Protein AF-0000000075265950 (afdb_homodimer)

Foldseek 3Di:
DPQQDADPVLLVQLVVQLVVCCVDPDPQKAWDDDPPDSQKTKIWGAADPPFLLHLFIWIKMWGHGRCPPVAATWMFTPFDFLAFQAARRGTGDDCCNPVVDDNPDDPNNVVVVVNVCRVPPDLVNGNPVVLSVCVVPPVVVSSVVRNVSRVVGGNPPPPPD/DPQQDADPVLLVQLVVQLVVCCVDPDPQKAWDDDPPDSQKTKIWGAADPPFLLHLFIWIKMWGHGRCPPVAATWMFTPFDFLAFQAARRGTGDDCCNPVVDDNPDDPNNVVVVVNVCRVPPDLVNGNPVVLSVCVVPPVVVSSVVRNVSRVVGGNPPPPPD

Radius of gyration: 22.59 Å; Cα contacts (8 Å, |Δi|>4): 588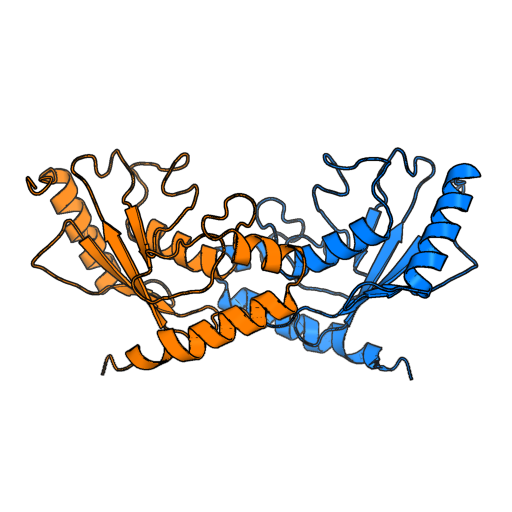; chains: 2; bounding box: 37×70×53 Å

pLDDT: mean 91.48, std 12.89, range [28.95, 98.69]

Solvent-accessible surface area (backbone atoms only — not comparable to full-atom values): 16997 Å² total; per-residue (Å²): 124,82,72,64,63,60,41,71,67,39,46,53,48,50,53,53,51,50,51,46,38,67,77,57,49,57,92,58,41,44,70,48,89,52,93,85,44,82,48,46,47,36,29,37,37,50,32,52,68,46,25,37,38,41,80,18,44,36,39,33,36,36,39,46,48,49,52,34,50,81,38,59,45,48,43,29,38,72,35,65,66,64,38,21,30,28,26,96,86,14,44,53,55,55,55,62,55,53,86,62,46,52,57,83,60,48,70,66,56,52,53,50,49,54,55,44,41,68,66,44,64,48,54,92,55,36,60,22,57,68,44,18,49,27,52,76,75,36,42,65,61,33,30,51,50,22,30,49,33,24,63,70,52,14,47,75,70,68,64,76,122,126,81,72,66,65,59,41,70,67,39,47,54,49,50,52,52,50,50,51,45,39,68,76,58,47,57,91,58,39,44,69,48,88,51,93,84,43,82,49,46,48,35,31,38,36,49,32,52,68,45,25,36,36,42,79,16,45,36,38,31,37,35,39,47,49,50,53,34,51,81,37,60,46,48,42,30,38,71,35,65,65,65,39,21,29,28,27,96,87,14,43,54,57,54,54,62,55,52,86,63,46,52,57,84,61,48,70,64,56,53,53,50,51,54,55,44,38,68,65,44,65,49,54,92,57,37,62,21,58,67,44,17,50,26,52,76,76,36,43,64,61,34,30,52,49,21,31,50,34,23,64,70,51,15,50,73,68,65,68,78,121

Organism: NCBI:txid747725

Secondary structure (DSSP, 8-state):
----PPPHHHHHHHHHHHHHHHHSPPTTEEEE--TT-TTEEEEEEEPPTTSTTTT-EEEEEEE--TTTTTSPPEEEESS----TTB-TT-BB--GGGTTT--TT--HHHHHHHHHHHHHS--GGG-SSHHHHHHHHH-HHHHHHHHHHHHHHHSSGGGG--/----PPPHHHHHHHHHHHHHHHHSPPTTEEEE--TT-TTEEEEEEEPPTTSTTTT-EEEEEEE--TTTTTSPPEEEESS----TTB-TT-BB--GGGTTT--TT--HHHHHHHHHHHHHS--GGG-SSHHHHHHHHH-HHHHHHHHHHHHHHHSSGGGG--

Sequence (322 aa):
MTAATLSSKAIKRIVKEIQQLQTSPPEDIQIIVDDENLTEVQAWIRGPDGTPYEGGYFKVKLQMDEGFPDTPPKGYFLTKIFHPNVSEKGEICVNTLKKDWKSELGIEHVLLTIKCLLIVPNPESALNEEAGKLLLEHYEDYAKRAKLYTSIQATSGKAVSMTAATLSSKAIKRIVKEIQQLQTSPPEDIQIIVDDENLTEVQAWIRGPDGTPYEGGYFKVKLQMDEGFPDTPPKGYFLTKIFHPNVSEKGEICVNTLKKDWKSELGIEHVLLTIKCLLIVPNPESALNEEAGKLLLEHYEDYAKRAKLYTSIQATSGKAVS

Nearest PDB structures (foldseek):
  5bnb-assembly1_A  TM=9.762E-01  e=2.900E-21  Homo sapiens
  8vk9-assembly3_E  TM=9.601E-01  e=2.109E-16  Homo sapiens
  2esp-assembly1_A  TM=9.441E-01  e=3.251E-16  Homo sapiens
  8ams-assembly1_A  TM=9.546E-01  e=4.164E-16  Homo sapiens
  2c4p-assembly1_A  TM=9.400E-01  e=2.539E-16  Homo sapiens

Structure (mmCIF, N/CA/C/O backbone):
data_AF-0000000075265950-model_v1
#
loop_
_entity.id
_entity.type
_entity.pdbx_description
1 polymer 'E2 ubiquitin-conjugating enzyme'
#
loop_
_atom_site.group_PDB
_atom_site.id
_atom_site.type_symbol
_atom_site.label_atom_id
_atom_site.label_alt_id
_atom_site.label_comp_id
_atom_site.label_asym_id
_atom_sit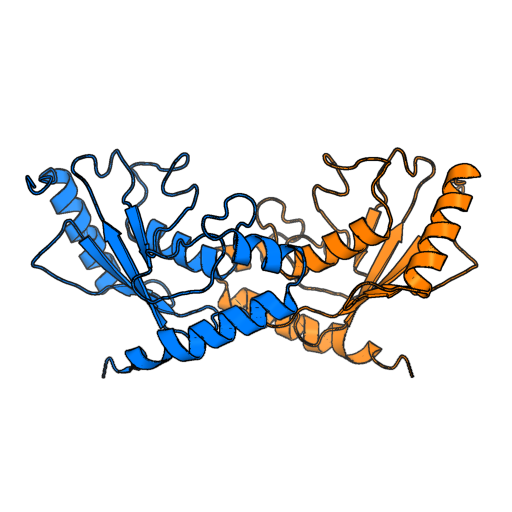e.label_entity_id
_atom_site.label_seq_id
_atom_site.pdbx_PDB_ins_code
_atom_site.Cartn_x
_atom_site.Cartn_y
_atom_site.Cartn_z
_atom_site.occupancy
_atom_site.B_iso_or_equiv
_atom_site.auth_seq_id
_atom_site.auth_comp_id
_atom_site.auth_asym_id
_atom_site.auth_atom_id
_atom_site.pdbx_PDB_model_num
ATOM 1 N N . MET A 1 1 ? 2.098 -23.516 -32.625 1 33.22 1 MET A N 1
ATOM 2 C CA . MET A 1 1 ? 2.717 -22.719 -31.578 1 33.22 1 MET A CA 1
ATOM 3 C C . MET A 1 1 ? 3.725 -23.531 -30.781 1 33.22 1 MET A C 1
ATOM 5 O O . MET A 1 1 ? 3.361 -24.531 -30.156 1 33.22 1 MET A O 1
ATOM 9 N N . THR A 1 2 ? 4.824 -23.75 -31.281 1 42.25 2 THR A N 1
ATOM 10 C CA . THR A 1 2 ? 5.867 -24.625 -30.766 1 42.25 2 THR A CA 1
ATOM 11 C C . THR A 1 2 ? 5.984 -24.5 -29.25 1 42.25 2 THR A C 1
ATOM 13 O O . THR A 1 2 ? 5.977 -23.391 -28.703 1 42.25 2 THR A O 1
ATOM 16 N N . ALA A 1 3 ? 5.406 -25.344 -28.5 1 49.94 3 ALA A N 1
ATOM 17 C CA . ALA A 1 3 ? 5.441 -25.453 -27.031 1 49.94 3 ALA A CA 1
ATOM 18 C C . ALA A 1 3 ? 6.812 -25.062 -26.5 1 49.94 3 ALA A C 1
ATOM 20 O O . ALA A 1 3 ? 7.836 -25.594 -26.938 1 49.94 3 ALA A O 1
ATOM 21 N N . ALA A 1 4 ? 7.102 -23.812 -26.281 1 59.06 4 ALA A N 1
ATOM 22 C CA . ALA A 1 4 ? 8.391 -23.422 -25.719 1 59.06 4 ALA A CA 1
ATOM 23 C C . ALA A 1 4 ? 8.891 -24.453 -24.719 1 59.06 4 ALA A C 1
ATOM 25 O O . ALA A 1 4 ? 8.156 -24.859 -23.812 1 59.06 4 ALA A O 1
ATOM 26 N N . THR A 1 5 ? 9.805 -25.297 -25.156 1 77.69 5 THR A N 1
ATOM 27 C CA . THR A 1 5 ? 10.289 -26.438 -24.375 1 77.69 5 THR A CA 1
ATOM 28 C C . THR A 1 5 ? 11.242 -25.969 -23.281 1 77.69 5 THR A C 1
ATOM 30 O O . THR A 1 5 ? 12.219 -25.281 -23.547 1 77.69 5 THR A O 1
ATOM 33 N N . LEU A 1 6 ? 11.008 -26.141 -22.047 1 86.44 6 LEU A N 1
ATOM 34 C CA . LEU A 1 6 ? 11.844 -25.875 -20.891 1 86.44 6 LEU A CA 1
ATOM 35 C C . LEU A 1 6 ? 13.062 -26.797 -20.859 1 86.44 6 LEU A C 1
ATOM 37 O O . LEU A 1 6 ? 12.969 -27.953 -21.266 1 86.44 6 LEU A O 1
ATOM 41 N N . SER A 1 7 ? 14.133 -26.188 -20.484 1 89.25 7 SER A N 1
ATOM 42 C CA . SER A 1 7 ? 15.32 -27.016 -20.344 1 89.25 7 SER A CA 1
ATOM 43 C C . SER A 1 7 ? 15.125 -28.078 -19.266 1 89.25 7 SER A C 1
ATOM 45 O O . SER A 1 7 ? 14.258 -27.938 -18.391 1 89.25 7 SER A O 1
ATOM 47 N N . SER A 1 8 ? 15.875 -29.125 -19.344 1 91.06 8 SER A N 1
ATOM 48 C CA . SER A 1 8 ? 15.797 -30.188 -18.344 1 91.06 8 SER A CA 1
ATOM 49 C C . SER A 1 8 ? 16.094 -29.672 -16.953 1 91.06 8 SER A C 1
ATOM 51 O O . SER A 1 8 ? 15.453 -30.078 -15.977 1 91.06 8 SER A O 1
ATOM 53 N N . LYS A 1 9 ? 17.047 -28.766 -16.922 1 91.44 9 LYS A N 1
ATOM 54 C CA . LYS A 1 9 ? 17.406 -28.156 -15.641 1 91.44 9 LYS A CA 1
ATOM 55 C C . LYS A 1 9 ? 16.25 -27.359 -15.07 1 91.44 9 LYS A C 1
ATOM 57 O O . LYS A 1 9 ? 15.961 -27.438 -13.875 1 91.44 9 LYS A O 1
ATOM 62 N N . ALA A 1 10 ? 15.609 -26.594 -15.906 1 92.69 10 ALA A N 1
ATOM 63 C CA . ALA A 1 10 ? 14.461 -25.781 -15.492 1 92.69 10 ALA A CA 1
ATOM 64 C C . ALA A 1 10 ? 13.312 -26.672 -15.008 1 92.69 10 ALA A C 1
ATOM 66 O O . ALA A 1 10 ? 12.672 -26.375 -14 1 92.69 10 ALA A O 1
ATOM 67 N N . ILE A 1 11 ? 13.133 -27.703 -15.68 1 91.81 11 ILE A N 1
ATOM 68 C CA . ILE A 1 11 ? 12.062 -28.625 -15.344 1 91.81 11 ILE A CA 1
ATOM 69 C C . ILE A 1 11 ? 12.32 -29.234 -13.961 1 91.81 11 ILE A C 1
ATOM 71 O O . ILE A 1 11 ? 11.414 -29.266 -13.117 1 91.81 11 ILE A O 1
ATOM 75 N N . LYS A 1 12 ? 13.516 -29.719 -13.758 1 93.44 12 LYS A N 1
ATOM 76 C CA . LYS A 1 12 ? 13.875 -30.297 -12.469 1 93.44 12 LYS A CA 1
ATOM 77 C C . LYS A 1 12 ? 13.68 -29.297 -11.336 1 93.44 12 LYS A C 1
ATOM 79 O O . LYS A 1 12 ? 13.172 -29.641 -10.266 1 93.44 12 LYS A O 1
ATOM 84 N N . ARG A 1 13 ? 14.078 -28.125 -11.625 1 93.81 13 ARG A N 1
ATOM 85 C CA . ARG A 1 13 ? 13.938 -27.062 -10.641 1 93.81 13 ARG A CA 1
ATOM 86 C C . ARG A 1 13 ? 12.469 -26.797 -10.32 1 93.81 13 ARG A C 1
ATOM 88 O O . ARG A 1 13 ? 12.086 -26.703 -9.156 1 93.81 13 ARG A O 1
ATOM 95 N N . ILE A 1 14 ? 11.664 -26.672 -11.352 1 93.12 14 ILE A N 1
ATOM 96 C CA . ILE A 1 14 ? 10.25 -26.375 -11.195 1 93.12 14 ILE A CA 1
ATOM 97 C C . ILE A 1 14 ? 9.57 -27.469 -10.383 1 93.12 14 ILE A C 1
ATOM 99 O O . ILE A 1 14 ? 8.812 -27.188 -9.453 1 93.12 14 ILE A O 1
ATOM 103 N N . VAL A 1 15 ? 9.891 -28.703 -10.719 1 92.81 15 VAL A N 1
ATOM 104 C CA . VAL A 1 15 ? 9.312 -29.844 -10.031 1 92.81 15 VAL A CA 1
ATOM 105 C C . VAL A 1 15 ? 9.688 -29.812 -8.555 1 92.81 15 VAL A C 1
ATOM 107 O O . VAL A 1 15 ? 8.844 -30.031 -7.684 1 92.81 15 VAL A O 1
ATOM 110 N N . LYS A 1 16 ? 10.938 -29.547 -8.297 1 94.31 16 LYS A N 1
ATOM 111 C CA . LYS A 1 16 ? 11.414 -29.453 -6.918 1 94.31 16 LYS A CA 1
ATOM 112 C C . LYS A 1 16 ? 10.703 -28.359 -6.148 1 94.31 16 LYS A C 1
ATOM 114 O O . LYS A 1 16 ? 10.289 -28.547 -5.004 1 94.31 16 LYS A O 1
ATOM 119 N N . GLU A 1 17 ? 10.578 -27.219 -6.773 1 94.88 17 GLU A N 1
ATOM 120 C CA . GLU A 1 17 ? 9.922 -26.094 -6.133 1 94.88 17 GLU A CA 1
ATOM 121 C C . GLU A 1 17 ? 8.445 -26.375 -5.883 1 94.88 17 GLU A C 1
ATOM 123 O O . GLU A 1 17 ? 7.906 -26.016 -4.832 1 94.88 17 GLU A O 1
ATOM 128 N N . ILE A 1 18 ? 7.84 -26.984 -6.82 1 93.75 18 ILE A N 1
ATOM 129 C CA . ILE A 1 18 ? 6.434 -27.344 -6.676 1 93.75 18 ILE A CA 1
ATOM 130 C C . ILE A 1 18 ? 6.258 -28.297 -5.492 1 93.75 18 ILE A C 1
ATOM 132 O O . ILE A 1 18 ? 5.348 -28.125 -4.68 1 93.75 18 ILE A O 1
ATOM 136 N N . GLN A 1 19 ? 7.125 -29.25 -5.43 1 93.75 19 GLN A N 1
ATOM 137 C CA . GLN A 1 19 ? 7.066 -30.219 -4.328 1 93.75 19 GLN A CA 1
ATOM 138 C C . GLN A 1 19 ? 7.234 -29.516 -2.982 1 93.75 19 GLN A C 1
ATOM 140 O O . GLN A 1 19 ? 6.512 -29.812 -2.027 1 93.75 19 GLN A O 1
ATOM 145 N N . GLN A 1 20 ? 8.164 -28.594 -2.951 1 95.38 20 GLN A N 1
ATOM 146 C CA . GLN A 1 20 ? 8.391 -27.844 -1.724 1 95.38 20 GLN A CA 1
ATOM 147 C C . GLN A 1 20 ? 7.164 -27.016 -1.345 1 95.38 20 GLN A C 1
ATOM 149 O O . GLN A 1 20 ? 6.777 -26.969 -0.174 1 95.38 20 GLN A O 1
ATOM 154 N N . LEU A 1 21 ? 6.551 -26.391 -2.346 1 95.12 21 LEU A N 1
ATOM 155 C CA . LEU A 1 21 ? 5.391 -25.531 -2.123 1 95.12 21 LEU A CA 1
ATOM 156 C C . LEU A 1 21 ? 4.184 -26.359 -1.685 1 95.12 21 LEU A C 1
ATOM 158 O O . LEU A 1 21 ? 3.326 -25.875 -0.946 1 95.12 21 LEU A O 1
ATOM 162 N N . GLN A 1 22 ? 4.172 -27.609 -2.123 1 93.94 22 GLN A N 1
ATOM 163 C CA . GLN A 1 22 ? 3.098 -28.516 -1.715 1 93.94 22 GLN A CA 1
ATOM 164 C C . GLN A 1 22 ? 3.273 -28.969 -0.267 1 93.94 22 GLN A C 1
ATOM 166 O O . GLN A 1 22 ? 2.303 -29.047 0.488 1 93.94 22 GLN A O 1
ATOM 171 N N . THR A 1 23 ? 4.457 -29.219 0.106 1 94.81 23 THR A N 1
ATOM 172 C CA . THR A 1 23 ? 4.754 -29.766 1.424 1 94.81 23 THR A CA 1
ATOM 173 C C . THR A 1 23 ? 4.746 -28.672 2.482 1 94.81 23 THR A C 1
ATOM 175 O O . THR A 1 23 ? 4.34 -28.906 3.623 1 94.81 23 THR A O 1
ATOM 178 N N . SER A 1 24 ? 5.223 -27.469 2.084 1 95.06 24 SER A N 1
ATOM 179 C CA . SER A 1 24 ? 5.301 -26.328 2.984 1 95.06 24 SER A CA 1
ATOM 180 C C . SER A 1 24 ? 4.801 -25.062 2.303 1 95.06 24 SER A C 1
ATOM 182 O O . SER A 1 24 ? 5.594 -24.172 1.97 1 95.06 24 SER A O 1
ATOM 184 N N . PRO A 1 25 ? 3.539 -25 2.17 1 94.06 25 PRO A N 1
ATOM 185 C CA . PRO A 1 25 ? 3.002 -23.797 1.514 1 94.06 25 PRO A CA 1
ATOM 186 C C . PRO A 1 25 ? 3.141 -22.547 2.369 1 94.06 25 PRO A C 1
ATOM 188 O O . PRO A 1 25 ? 2.967 -22.609 3.588 1 94.06 25 PRO A O 1
ATOM 191 N N . PRO A 1 26 ? 3.602 -21.453 1.774 1 92.75 26 PRO A N 1
ATOM 192 C CA . PRO A 1 26 ? 3.561 -20.188 2.514 1 92.75 26 PRO A CA 1
ATOM 193 C C . PRO A 1 26 ? 2.152 -19.812 2.967 1 92.75 26 PRO A C 1
ATOM 195 O O . PRO A 1 26 ? 1.168 -20.312 2.402 1 92.75 26 PRO A O 1
ATOM 198 N N . GLU A 1 27 ? 2.09 -18.969 3.957 1 90.44 27 GLU A N 1
ATOM 199 C CA . GLU A 1 27 ? 0.796 -18.516 4.465 1 90.44 27 GLU A CA 1
ATOM 200 C C . GLU A 1 27 ? -0.047 -17.891 3.352 1 90.44 27 GLU A C 1
ATOM 202 O O . GLU A 1 27 ? 0.454 -17.094 2.557 1 90.44 27 GLU A O 1
ATOM 207 N N . ASP A 1 28 ? -1.295 -18.422 3.135 1 94 28 ASP A N 1
ATOM 208 C CA . ASP A 1 28 ? -2.328 -17.828 2.301 1 94 28 ASP A CA 1
ATOM 209 C C . ASP A 1 28 ? -2.119 -18.172 0.829 1 94 28 ASP A C 1
ATOM 211 O O . ASP A 1 28 ? -2.746 -17.578 -0.052 1 94 28 ASP A O 1
ATOM 215 N N . ILE A 1 29 ? -1.176 -19.125 0.561 1 96.38 29 ILE A N 1
ATOM 216 C CA . ILE A 1 29 ? -0.92 -19.531 -0.817 1 96.38 29 ILE A CA 1
ATOM 217 C C . ILE A 1 29 ? -1.027 -21.062 -0.935 1 96.38 29 ILE A C 1
ATOM 219 O O . ILE A 1 29 ? -0.478 -21.781 -0.11 1 96.38 29 ILE A O 1
ATOM 223 N N . GLN A 1 30 ? -1.767 -21.484 -1.872 1 95.88 30 GLN A N 1
ATOM 224 C CA . GLN A 1 30 ? -1.919 -22.906 -2.15 1 95.88 30 GLN A CA 1
ATOM 225 C C . GLN A 1 30 ? -1.646 -23.219 -3.619 1 95.88 30 GLN A C 1
ATOM 227 O O . GLN A 1 30 ? -2.371 -22.75 -4.5 1 95.88 30 GLN A O 1
ATOM 232 N N . ILE A 1 31 ? -0.715 -24 -3.848 1 95.31 31 ILE A N 1
ATOM 233 C CA . ILE A 1 31 ? -0.393 -24.359 -5.223 1 95.31 31 ILE A CA 1
ATOM 234 C C . ILE A 1 31 ? -1.438 -25.344 -5.758 1 95.31 31 ILE A C 1
ATOM 236 O O . ILE A 1 31 ? -1.985 -26.141 -5.004 1 95.31 31 ILE A O 1
ATOM 240 N N . ILE A 1 32 ? -1.692 -25.234 -6.996 1 93.38 32 ILE A N 1
ATOM 241 C CA . ILE A 1 32 ? -2.518 -26.188 -7.73 1 93.38 32 ILE A CA 1
ATOM 242 C C . ILE A 1 32 ? -1.63 -27.078 -8.594 1 93.38 32 ILE A C 1
ATOM 244 O O . ILE A 1 32 ? -1.026 -26.609 -9.562 1 93.38 32 ILE A O 1
ATOM 248 N N . VAL A 1 33 ? -1.484 -28.203 -8.195 1 83.31 33 VAL A N 1
ATOM 249 C CA . VAL A 1 33 ? -0.571 -29.094 -8.891 1 83.31 33 VAL A CA 1
ATOM 250 C C . VAL A 1 33 ? -1.245 -29.656 -10.141 1 83.31 33 VAL A C 1
ATOM 252 O O . VAL A 1 33 ? -2.371 -30.156 -10.078 1 83.31 33 VAL A O 1
ATOM 255 N N . ASP A 1 34 ? -0.713 -29.328 -11.234 1 78 34 ASP A N 1
ATOM 256 C CA . ASP A 1 34 ? -1.074 -29.953 -12.5 1 78 34 ASP A CA 1
ATOM 257 C C . ASP A 1 34 ? 0.138 -30.625 -13.148 1 78 34 ASP A C 1
ATOM 259 O O . ASP A 1 34 ? 1.035 -29.938 -13.648 1 78 34 ASP A O 1
ATOM 263 N N . ASP A 1 35 ? 0.221 -31.891 -13.094 1 71.5 35 ASP A N 1
ATOM 264 C CA . ASP A 1 35 ? 1.379 -32.656 -13.555 1 71.5 35 ASP A CA 1
ATOM 265 C C . ASP A 1 35 ? 1.456 -32.656 -15.086 1 71.5 35 ASP A C 1
ATOM 267 O O . ASP A 1 35 ? 2.465 -33.062 -15.656 1 71.5 35 ASP A O 1
ATOM 271 N N . GLU A 1 36 ? 0.49 -32.125 -15.695 1 77.5 36 GLU A N 1
ATOM 272 C CA . GLU A 1 36 ? 0.458 -32.25 -17.156 1 77.5 36 GLU A CA 1
ATOM 273 C C . GLU A 1 36 ? 1.215 -31.109 -17.828 1 77.5 36 GLU A C 1
ATOM 275 O O . GLU A 1 36 ? 1.745 -31.281 -18.922 1 77.5 36 GLU A O 1
ATOM 280 N N . ASN A 1 37 ? 1.277 -30 -17.234 1 82.12 37 ASN A N 1
ATOM 281 C CA . ASN A 1 37 ? 1.888 -28.844 -17.875 1 82.12 37 ASN A CA 1
ATOM 282 C C . ASN A 1 37 ? 2.793 -28.078 -16.906 1 82.12 37 ASN A C 1
ATOM 284 O O . ASN A 1 37 ? 2.32 -27.25 -16.125 1 82.12 37 ASN A O 1
ATOM 288 N N . LEU A 1 38 ? 4.09 -28.297 -17.016 1 80 38 LEU A N 1
ATOM 289 C CA . LEU A 1 38 ? 5.043 -27.734 -16.078 1 80 38 LEU A CA 1
ATOM 290 C C . LEU A 1 38 ? 5.406 -26.297 -16.469 1 80 38 LEU A C 1
ATOM 292 O O . LEU A 1 38 ? 6 -25.562 -15.68 1 80 38 LEU A O 1
ATOM 296 N N . THR A 1 39 ? 5.027 -25.969 -17.688 1 87.56 39 THR A N 1
ATOM 297 C CA . THR A 1 39 ? 5.32 -24.609 -18.125 1 87.56 39 THR A CA 1
ATOM 298 C C . THR A 1 39 ? 4.375 -23.609 -17.469 1 87.56 39 THR A C 1
ATOM 300 O O . THR A 1 39 ? 4.566 -22.406 -17.578 1 87.56 39 THR A O 1
ATOM 303 N N . GLU A 1 40 ? 3.4 -24.156 -16.781 1 93.56 40 GLU A N 1
ATOM 304 C CA . GLU A 1 40 ? 2.422 -23.312 -16.109 1 93.56 40 GLU A CA 1
ATOM 305 C C . GLU A 1 40 ? 2.211 -23.766 -14.664 1 93.56 40 GLU A C 1
ATOM 307 O O . GLU A 1 40 ? 1.96 -24.953 -14.414 1 93.56 40 GLU A O 1
ATOM 312 N N . VAL A 1 41 ? 2.42 -22.875 -13.773 1 94.88 41 VAL A N 1
ATOM 313 C CA . VAL A 1 41 ? 2.146 -23.141 -12.367 1 94.88 41 VAL A CA 1
ATOM 314 C C . VAL A 1 41 ? 0.97 -22.297 -11.898 1 94.88 41 VAL A C 1
ATOM 316 O O . VAL A 1 41 ? 0.94 -21.078 -12.133 1 94.88 41 VAL A O 1
ATOM 319 N N . GLN A 1 42 ? 0.009 -22.938 -11.289 1 96.5 42 GLN A N 1
ATOM 320 C CA . GLN A 1 42 ? -1.143 -22.203 -10.773 1 96.5 42 GLN A CA 1
ATOM 321 C C . GLN A 1 42 ? -1.203 -22.266 -9.25 1 96.5 42 GLN A C 1
ATOM 323 O O . GLN A 1 42 ? -0.708 -23.219 -8.648 1 96.5 42 GLN A O 1
ATOM 328 N N . ALA A 1 43 ? -1.819 -21.281 -8.695 1 97.06 43 ALA A N 1
ATOM 329 C CA . ALA A 1 43 ? -1.956 -21.219 -7.238 1 97.06 43 ALA A CA 1
ATOM 330 C C . ALA A 1 43 ? -3.164 -20.375 -6.836 1 97.06 43 ALA A C 1
ATOM 332 O O . ALA A 1 43 ? -3.678 -19.594 -7.641 1 97.06 43 ALA A O 1
ATOM 333 N N . TRP A 1 44 ? -3.633 -20.609 -5.688 1 97.31 44 TRP A N 1
ATOM 334 C CA . TRP A 1 44 ? -4.605 -19.75 -5.016 1 97.31 44 TRP A CA 1
ATOM 335 C C . TRP A 1 44 ? -3.924 -18.828 -4.016 1 97.31 44 TRP A C 1
ATOM 337 O O . TRP A 1 44 ? -3.051 -19.25 -3.258 1 97.31 44 TRP A O 1
ATOM 347 N N . ILE A 1 45 ? -4.273 -17.625 -4.035 1 97.38 45 ILE A N 1
ATOM 348 C CA . ILE A 1 45 ? -3.795 -16.641 -3.064 1 97.38 45 ILE A CA 1
ATOM 349 C C . ILE A 1 45 ? -4.98 -16.031 -2.314 1 97.38 45 ILE A C 1
ATOM 351 O O . ILE A 1 45 ? -5.906 -15.508 -2.932 1 97.38 45 ILE A O 1
ATOM 355 N N . ARG A 1 46 ? -4.949 -16.156 -1.039 1 97.12 46 ARG A N 1
ATOM 356 C CA . ARG A 1 46 ? -5.973 -15.516 -0.217 1 97.12 46 ARG A CA 1
ATOM 357 C C . ARG A 1 46 ? -5.727 -14.016 -0.092 1 97.12 46 ARG A C 1
ATOM 359 O O . ARG A 1 46 ? -4.59 -13.586 0.118 1 97.12 46 ARG A O 1
ATOM 366 N N . GLY A 1 47 ? -6.785 -13.266 -0.257 1 97.38 47 GLY A N 1
ATOM 367 C CA . GLY A 1 47 ? -6.652 -11.828 -0.073 1 97.38 47 GLY A CA 1
ATOM 368 C C . GLY A 1 47 ? -6.293 -11.438 1.349 1 97.38 47 GLY A C 1
ATOM 369 O O . GLY A 1 47 ? -6.902 -11.922 2.305 1 97.38 47 GLY A O 1
ATOM 370 N N . PRO A 1 48 ? -5.344 -10.602 1.499 1 96.69 48 PRO A N 1
ATOM 371 C CA . PRO A 1 48 ? -4.875 -10.25 2.842 1 96.69 48 PRO A CA 1
ATOM 372 C C . PRO A 1 48 ? -5.91 -9.461 3.643 1 96.69 48 PRO A C 1
ATOM 374 O O . PRO A 1 48 ? -6.625 -8.625 3.082 1 96.69 48 PRO A O 1
ATOM 377 N N . ASP A 1 49 ? -5.883 -9.641 4.957 1 94.19 49 ASP A N 1
ATOM 378 C CA . ASP A 1 49 ? -6.766 -8.898 5.852 1 94.19 49 ASP A CA 1
ATOM 379 C C . ASP A 1 49 ? -6.422 -7.41 5.848 1 94.19 49 ASP A C 1
ATOM 381 O O . ASP A 1 49 ? -5.254 -7.035 5.754 1 94.19 49 ASP A O 1
ATOM 385 N N . GLY A 1 50 ? -7.473 -6.676 5.953 1 93 50 GLY A N 1
ATOM 386 C CA . GLY A 1 50 ? -7.227 -5.246 6.02 1 93 50 GLY A CA 1
ATOM 387 C C . GLY A 1 50 ? -6.938 -4.625 4.664 1 93 50 GLY A C 1
ATOM 388 O O . GLY A 1 50 ? -6.309 -3.57 4.578 1 93 50 GLY A O 1
ATOM 389 N N . THR A 1 51 ? -7.211 -5.312 3.625 1 96.5 51 THR A N 1
ATOM 390 C CA . THR A 1 51 ? -7.145 -4.797 2.26 1 96.5 51 THR A CA 1
ATOM 391 C C . THR A 1 51 ? -8.508 -4.891 1.58 1 96.5 51 THR A C 1
ATOM 393 O O . THR A 1 51 ? -9.414 -5.555 2.086 1 96.5 51 THR A O 1
ATOM 396 N N . PRO A 1 52 ? -8.656 -4.211 0.484 1 97 52 PRO A N 1
ATOM 397 C CA . PRO A 1 52 ? -9.922 -4.344 -0.25 1 97 52 PRO A CA 1
ATOM 398 C C . PRO A 1 52 ? -10.141 -5.754 -0.789 1 97 52 PRO A C 1
ATOM 400 O O . PRO A 1 52 ? -11.234 -6.074 -1.267 1 97 52 PRO A O 1
ATOM 403 N N . TYR A 1 53 ? -9.18 -6.594 -0.709 1 97.88 53 TYR A N 1
ATOM 404 C CA . TYR A 1 53 ? -9.242 -7.934 -1.278 1 97.88 53 TYR A CA 1
ATOM 405 C C . TYR A 1 53 ? -9.523 -8.969 -0.199 1 97.88 53 TYR A C 1
ATOM 407 O O . TYR A 1 53 ? -9.602 -10.172 -0.486 1 97.88 53 TYR A O 1
ATOM 415 N N . GLU A 1 54 ? -9.641 -8.539 1.043 1 96 54 GLU A N 1
ATOM 416 C CA . GLU A 1 54 ? -9.891 -9.414 2.186 1 96 54 GLU A CA 1
ATOM 417 C C . GLU A 1 54 ? -11.062 -10.344 1.921 1 96 54 GLU A C 1
ATOM 419 O O . GLU A 1 54 ? -12.102 -9.914 1.416 1 96 54 GLU A O 1
ATOM 424 N N . GLY A 1 55 ? -10.836 -11.641 2.266 1 95.06 55 GLY A N 1
ATOM 425 C CA . GLY A 1 55 ? -11.891 -12.633 2.113 1 95.06 55 GLY A CA 1
ATOM 426 C C . GLY A 1 55 ? -11.922 -13.266 0.738 1 95.06 55 GLY A C 1
ATOM 427 O O . GLY A 1 55 ? -12.617 -14.258 0.521 1 95.06 55 GLY A O 1
ATOM 428 N N . GLY A 1 56 ? -11.219 -12.703 -0.194 1 97.25 56 GLY A N 1
ATOM 429 C CA . GLY A 1 56 ? -11.156 -13.25 -1.54 1 97.25 56 GLY A CA 1
ATOM 430 C C . GLY A 1 56 ? -10.141 -14.367 -1.687 1 97.25 56 GLY A C 1
ATOM 431 O O . GLY A 1 56 ? -9.164 -14.422 -0.931 1 97.25 56 GLY A O 1
ATOM 432 N N . TYR A 1 57 ? -10.391 -15.211 -2.619 1 97.5 57 TYR A N 1
ATOM 433 C CA . TYR A 1 57 ? -9.453 -16.219 -3.088 1 97.5 57 TYR A CA 1
ATOM 434 C C . TYR A 1 57 ? -9.164 -16.047 -4.574 1 97.5 57 TYR A C 1
ATOM 436 O O . TYR A 1 57 ? -10.055 -16.188 -5.406 1 97.5 57 TYR A O 1
ATOM 444 N N . PHE A 1 58 ? -7.91 -15.82 -4.883 1 98.38 58 PHE A N 1
ATOM 445 C CA . PHE A 1 58 ? -7.551 -15.461 -6.25 1 98.38 58 PHE A CA 1
ATOM 446 C C . PHE A 1 58 ? -6.691 -16.547 -6.883 1 98.38 58 PHE A C 1
ATOM 448 O O . PHE A 1 58 ? -5.664 -16.938 -6.324 1 98.38 58 PHE A O 1
ATOM 455 N N . LYS A 1 59 ? -7.156 -17.016 -7.973 1 97.94 59 LYS A N 1
ATOM 456 C CA . LYS A 1 59 ? -6.348 -17.953 -8.75 1 97.94 59 LYS A CA 1
ATOM 457 C C . LYS A 1 59 ? -5.359 -17.203 -9.648 1 97.94 59 LYS A C 1
ATOM 459 O O . LYS A 1 59 ? -5.723 -16.234 -10.305 1 97.94 59 LYS A O 1
ATOM 464 N N . VAL A 1 60 ? -4.102 -17.641 -9.578 1 98.19 60 VAL A N 1
ATOM 465 C CA . VAL A 1 60 ? -3.064 -17.031 -10.406 1 98.19 60 VAL A CA 1
ATOM 466 C C . VAL A 1 60 ? -2.314 -18.109 -11.18 1 98.19 60 VAL A C 1
ATOM 468 O O . VAL A 1 60 ? -2.398 -19.297 -10.844 1 98.19 60 VAL A O 1
ATOM 471 N N . LYS A 1 61 ? -1.669 -17.641 -12.219 1 97.25 61 LYS A N 1
ATOM 472 C CA . LYS A 1 61 ? -0.826 -18.547 -12.984 1 97.25 61 LYS A CA 1
ATOM 473 C C . LYS A 1 61 ? 0.518 -17.906 -13.312 1 97.25 61 LYS A C 1
ATOM 475 O O . LYS A 1 61 ? 0.587 -16.703 -13.594 1 97.25 61 LYS A O 1
ATOM 480 N N . LEU A 1 62 ? 1.514 -18.719 -13.227 1 97 62 LEU A N 1
ATOM 481 C CA . LEU A 1 62 ? 2.854 -18.359 -13.688 1 97 62 LEU A CA 1
ATOM 482 C C . LEU A 1 62 ? 3.219 -19.141 -14.945 1 97 62 LEU A C 1
ATOM 484 O O . LEU A 1 62 ? 3.176 -20.375 -14.945 1 97 62 LEU A O 1
ATOM 488 N N . GLN A 1 63 ? 3.475 -18.438 -15.969 1 96.19 63 GLN A N 1
ATOM 489 C CA . GLN A 1 63 ? 3.84 -19.062 -17.234 1 96.19 63 GLN A CA 1
ATOM 490 C C . GLN A 1 63 ? 5.34 -18.938 -17.5 1 96.19 63 GLN A C 1
ATOM 492 O O . GLN A 1 63 ? 5.867 -17.828 -17.609 1 96.19 63 GLN A O 1
ATOM 497 N N . MET A 1 64 ? 5.961 -20.078 -17.609 1 94.38 64 MET A N 1
ATOM 498 C CA . MET A 1 64 ? 7.387 -20.125 -17.906 1 94.38 64 MET A CA 1
ATOM 499 C C . MET A 1 64 ? 7.617 -20.297 -19.406 1 94.38 64 MET A C 1
ATOM 501 O O . MET A 1 64 ? 6.887 -21.031 -20.078 1 94.38 64 MET A O 1
ATOM 505 N N . ASP A 1 65 ? 8.516 -19.5 -19.859 1 92.5 65 ASP A N 1
ATOM 506 C CA . ASP A 1 65 ? 8.914 -19.75 -21.234 1 92.5 65 ASP A CA 1
ATOM 507 C C . ASP A 1 65 ? 10.266 -20.453 -21.312 1 92.5 65 ASP A C 1
ATOM 509 O O . ASP A 1 65 ? 10.766 -20.938 -20.297 1 92.5 65 ASP A O 1
ATOM 513 N N . GLU A 1 66 ? 10.852 -20.625 -22.453 1 92.06 66 GLU A N 1
ATOM 514 C CA . GLU A 1 66 ? 12.062 -21.406 -22.656 1 92.06 66 GLU A CA 1
ATOM 515 C C . GLU A 1 66 ? 13.258 -20.766 -21.953 1 92.06 66 GLU A C 1
ATOM 517 O O . GLU A 1 66 ? 14.25 -21.438 -21.672 1 92.06 66 GLU A O 1
ATOM 522 N N . GLY A 1 67 ? 13.203 -19.562 -21.609 1 93.75 67 GLY A N 1
ATOM 523 C CA . GLY A 1 67 ? 14.305 -18.844 -21 1 93.75 67 GLY A CA 1
ATOM 524 C C . GLY A 1 67 ? 14.328 -18.969 -19.484 1 93.75 67 GLY A C 1
ATOM 525 O O . GLY A 1 67 ? 15.281 -18.531 -18.828 1 93.75 67 GLY A O 1
ATOM 526 N N . PHE A 1 68 ? 13.359 -19.625 -18.953 1 93.94 68 PHE A N 1
ATOM 527 C CA . PHE A 1 68 ? 13.32 -19.781 -17.5 1 93.94 68 PHE A CA 1
ATOM 528 C C . PHE A 1 68 ? 14.414 -20.734 -17.031 1 93.94 68 PHE A C 1
ATOM 530 O O . PHE A 1 68 ? 14.633 -21.781 -17.641 1 93.94 68 PHE A O 1
ATOM 537 N N . PRO A 1 69 ? 15.102 -20.375 -16.016 1 94.06 69 PRO A N 1
ATOM 538 C CA . PRO A 1 69 ? 14.938 -19.297 -15.039 1 94.06 69 PRO A CA 1
ATOM 539 C C . PRO A 1 69 ? 15.789 -18.062 -15.352 1 94.06 69 PRO A C 1
ATOM 541 O O . PRO A 1 69 ? 15.859 -17.141 -14.547 1 94.06 69 PRO A O 1
ATOM 544 N N . ASP A 1 70 ? 16.438 -18 -16.453 1 95.31 70 ASP A N 1
ATOM 545 C CA . ASP A 1 70 ? 17.219 -16.812 -16.812 1 95.31 70 ASP A CA 1
ATOM 546 C C . ASP A 1 70 ? 16.312 -15.617 -17.078 1 95.31 70 ASP A C 1
ATOM 548 O O . ASP A 1 70 ? 16.703 -14.469 -16.844 1 95.31 70 ASP A O 1
ATOM 552 N N . THR A 1 71 ? 15.133 -15.922 -17.547 1 95.56 71 THR A N 1
ATOM 553 C CA . THR A 1 71 ? 14.07 -14.938 -17.688 1 95.56 71 THR A CA 1
ATOM 554 C C . THR A 1 71 ? 12.93 -15.227 -16.703 1 95.56 71 THR A C 1
ATOM 556 O O . THR A 1 71 ? 12.68 -16.391 -16.375 1 95.56 71 THR A O 1
ATOM 559 N N . PRO A 1 72 ? 12.289 -14.188 -16.234 1 96.5 72 PRO A N 1
ATOM 560 C CA . PRO A 1 72 ? 11.211 -14.398 -15.273 1 96.5 72 PRO A CA 1
ATOM 561 C C . PRO A 1 72 ? 9.969 -15.031 -15.898 1 96.5 72 PRO A C 1
ATOM 563 O O . PRO A 1 72 ? 9.75 -14.891 -17.109 1 96.5 72 PRO A O 1
ATOM 566 N N . PRO A 1 73 ? 9.234 -15.766 -15.086 1 96.44 73 PRO A N 1
ATOM 567 C CA . PRO A 1 73 ? 7.914 -16.156 -15.57 1 96.44 73 PRO A CA 1
ATOM 568 C C . PRO A 1 73 ? 6.973 -14.969 -15.75 1 96.44 73 PRO A C 1
ATOM 570 O O . PRO A 1 73 ? 7.207 -13.898 -15.18 1 96.44 73 PRO A O 1
ATOM 573 N N . LYS A 1 74 ? 5.969 -15.141 -16.547 1 97.19 74 LYS A N 1
ATOM 574 C CA . LYS A 1 74 ? 4.867 -14.195 -16.656 1 97.19 74 LYS A CA 1
ATOM 575 C C . LYS A 1 74 ? 3.73 -14.57 -15.703 1 97.19 74 LYS A C 1
ATOM 577 O O . LYS A 1 74 ? 3.383 -15.742 -15.578 1 97.19 74 LYS A O 1
ATOM 582 N N . GLY A 1 75 ? 3.285 -13.617 -14.992 1 98 75 GLY A N 1
ATOM 583 C CA . GLY A 1 75 ? 2.217 -13.859 -14.031 1 98 75 GLY A CA 1
ATOM 584 C C . GLY A 1 75 ? 0.867 -13.352 -14.508 1 98 75 GLY A C 1
ATOM 585 O O . GLY A 1 75 ? 0.78 -12.305 -15.141 1 98 75 GLY A O 1
ATOM 586 N N . TYR A 1 76 ? -0.134 -14.094 -14.18 1 98.5 76 TYR A N 1
ATOM 587 C CA . TYR A 1 76 ? -1.498 -13.711 -14.523 1 98.5 76 TYR A CA 1
ATOM 588 C C . TYR A 1 76 ? -2.451 -13.984 -13.367 1 98.5 76 TYR A C 1
ATOM 590 O O . TYR A 1 76 ? -2.344 -15.016 -12.703 1 98.5 76 TYR A O 1
ATOM 598 N N . PHE A 1 77 ? -3.309 -13.031 -13.172 1 98.69 77 PHE A N 1
ATOM 599 C CA . PHE A 1 77 ? -4.5 -13.367 -12.406 1 98.69 77 PHE A CA 1
ATOM 600 C C . PHE A 1 77 ? -5.535 -14.055 -13.281 1 98.69 77 PHE A C 1
ATOM 602 O O . PHE A 1 77 ? -5.949 -13.516 -14.305 1 98.69 77 PHE A O 1
ATOM 609 N N . LEU A 1 78 ? -5.926 -15.242 -12.883 1 97.94 78 LEU A N 1
ATOM 610 C CA . LEU A 1 78 ? -7.02 -15.922 -13.57 1 97.94 78 LEU A CA 1
ATOM 611 C C . LEU A 1 78 ? -8.367 -15.469 -13.023 1 97.94 78 LEU A C 1
ATOM 613 O O . LEU A 1 78 ? -9.359 -15.414 -13.766 1 97.94 78 LEU A O 1
ATOM 617 N N . THR A 1 79 ? -8.453 -15.227 -11.734 1 97.81 79 THR A N 1
ATOM 618 C CA . THR A 1 79 ? -9.625 -14.586 -11.141 1 97.81 79 THR A CA 1
ATOM 619 C C . THR A 1 79 ? -9.641 -13.094 -11.477 1 97.81 79 THR A C 1
ATOM 621 O O . THR A 1 79 ? -8.648 -12.398 -11.273 1 97.81 79 THR A O 1
ATOM 624 N N . LYS A 1 80 ? -10.75 -12.602 -11.992 1 97.5 80 LYS A N 1
ATOM 625 C CA . LYS A 1 80 ? -10.852 -11.18 -12.289 1 97.5 80 LYS A CA 1
ATOM 626 C C . LYS A 1 80 ? -10.68 -10.336 -11.031 1 97.5 80 LYS A C 1
ATOM 628 O O . LYS A 1 80 ? -11.188 -10.695 -9.961 1 97.5 80 LYS A O 1
ATOM 633 N N . ILE A 1 81 ? -9.977 -9.297 -11.188 1 98.38 81 ILE A N 1
ATOM 634 C CA . ILE A 1 81 ? -9.672 -8.445 -10.047 1 98.38 81 ILE A CA 1
ATOM 635 C C . ILE A 1 81 ? -9.578 -6.988 -10.5 1 98.38 81 ILE A C 1
ATOM 637 O O . ILE A 1 81 ? -9.141 -6.707 -11.625 1 98.38 81 ILE A O 1
ATOM 641 N N . PHE A 1 82 ? -10.07 -6.086 -9.695 1 98.5 82 PHE A N 1
ATOM 642 C CA . PHE A 1 82 ? -9.852 -4.66 -9.898 1 98.5 82 PHE A CA 1
ATOM 643 C C . PHE A 1 82 ? -8.602 -4.195 -9.156 1 98.5 82 PHE A C 1
ATOM 645 O O . PHE A 1 82 ? -8.625 -4.055 -7.93 1 98.5 82 PHE A O 1
ATOM 652 N N . HIS A 1 83 ? -7.52 -4.031 -9.805 1 98.62 83 HIS A N 1
ATOM 653 C CA . HIS A 1 83 ? -6.219 -3.723 -9.227 1 98.62 83 HIS A CA 1
ATOM 654 C C . HIS A 1 83 ? -5.359 -2.924 -10.195 1 98.62 83 HIS A C 1
ATOM 656 O O . HIS A 1 83 ? -5.344 -3.207 -11.398 1 98.62 83 HIS A O 1
ATOM 662 N N . PRO A 1 84 ? -4.59 -1.993 -9.727 1 98.31 84 PRO A N 1
ATOM 663 C CA . PRO A 1 84 ? -3.787 -1.153 -10.617 1 98.31 84 PRO A CA 1
ATOM 664 C C . PRO A 1 84 ? -2.785 -1.959 -11.438 1 98.31 84 PRO A C 1
ATOM 666 O O . PRO A 1 84 ? -2.576 -1.669 -12.617 1 98.31 84 PRO A O 1
ATOM 669 N N . ASN A 1 85 ? -2.191 -2.969 -10.867 1 98.38 85 ASN A N 1
ATOM 670 C CA . ASN A 1 85 ? -1.071 -3.65 -11.5 1 98.38 85 ASN A CA 1
ATOM 671 C C . ASN A 1 85 ? -1.523 -4.914 -12.234 1 98.38 85 ASN A C 1
ATOM 673 O O . ASN A 1 85 ? -0.708 -5.785 -12.539 1 98.38 85 ASN A O 1
ATOM 677 N N . VAL A 1 86 ? -2.787 -5.047 -12.461 1 98.69 86 VAL A N 1
ATOM 678 C CA . VAL A 1 86 ? -3.342 -6.184 -13.188 1 98.69 86 VAL A CA 1
ATOM 679 C C . VAL A 1 86 ? -4.176 -5.684 -14.367 1 98.69 86 VAL A C 1
ATOM 681 O O . VAL A 1 86 ? -5.098 -4.883 -14.188 1 98.69 86 VAL A O 1
ATOM 684 N N . SER A 1 87 ? -3.838 -6.184 -15.547 1 98.25 87 SER A N 1
ATOM 685 C CA . SER A 1 87 ? -4.559 -5.762 -16.734 1 98.25 87 SER A CA 1
ATOM 686 C C . SER A 1 87 ? -5.922 -6.441 -16.828 1 98.25 87 SER A C 1
ATOM 688 O O . SER A 1 87 ? -6.227 -7.34 -16.047 1 98.25 87 SER A O 1
ATOM 690 N N . GLU A 1 88 ? -6.672 -6.012 -17.766 1 96.25 88 GLU A N 1
ATOM 691 C CA . GLU A 1 88 ? -7.984 -6.602 -18 1 96.25 88 GLU A CA 1
ATOM 692 C C . GLU A 1 88 ? -7.867 -8.086 -18.328 1 96.25 88 GLU A C 1
ATOM 694 O O . GLU A 1 88 ? -8.758 -8.875 -18 1 96.25 88 GLU A O 1
ATOM 699 N N . LYS A 1 89 ? -6.773 -8.469 -18.938 1 97.38 89 LYS A N 1
ATOM 700 C CA . LYS A 1 89 ? -6.562 -9.859 -19.344 1 97.38 89 LYS A CA 1
ATOM 701 C C . LYS A 1 89 ? -5.91 -10.656 -18.219 1 97.38 89 LYS A C 1
ATOM 703 O O . LYS A 1 89 ? -5.668 -11.859 -18.359 1 97.38 89 LYS A O 1
ATOM 708 N N . GLY A 1 90 ? -5.598 -9.961 -17.141 1 98.44 90 GLY A N 1
ATOM 709 C CA . GLY A 1 90 ? -5.07 -10.633 -15.969 1 98.44 90 GLY A CA 1
ATOM 710 C C . GLY A 1 90 ? -3.562 -10.547 -15.852 1 98.44 90 GLY A C 1
ATOM 711 O O . GLY A 1 90 ? -2.975 -11.047 -14.891 1 98.44 90 GLY A O 1
ATOM 712 N N . GLU A 1 91 ? -2.881 -9.875 -16.812 1 98.5 91 GLU A N 1
ATOM 713 C CA . GLU A 1 91 ? -1.429 -9.742 -16.766 1 98.5 91 GLU A CA 1
ATOM 714 C C . GLU A 1 91 ? -0.98 -8.953 -15.547 1 98.5 91 GLU A C 1
ATOM 716 O O . GLU A 1 91 ? -1.598 -7.945 -15.188 1 98.5 91 GLU A O 1
ATOM 721 N N . ILE A 1 92 ? 0.074 -9.422 -14.961 1 98.5 92 ILE A N 1
ATOM 722 C CA . ILE A 1 92 ? 0.577 -8.766 -13.758 1 98.5 92 ILE A CA 1
ATOM 723 C C . ILE A 1 92 ? 1.83 -7.961 -14.094 1 98.5 92 ILE A C 1
ATOM 725 O O . ILE A 1 92 ? 2.707 -8.438 -14.82 1 98.5 92 ILE A O 1
ATOM 729 N N . CYS A 1 93 ? 1.86 -6.797 -13.57 1 96.94 93 CYS A N 1
ATOM 730 C CA . CYS A 1 93 ? 3.07 -5.988 -13.695 1 96.94 93 CYS A CA 1
ATOM 731 C C . CYS A 1 93 ? 3.693 -5.723 -12.336 1 96.94 93 CYS A C 1
ATOM 733 O O . CYS A 1 93 ? 3.098 -5.043 -11.5 1 96.94 93 CYS A O 1
ATOM 735 N N . VAL A 1 94 ? 4.848 -6.203 -12.172 1 94.19 94 VAL A N 1
ATOM 736 C CA . VAL A 1 94 ? 5.66 -5.945 -10.984 1 94.19 94 VAL A CA 1
ATOM 737 C C . VAL A 1 94 ? 7.141 -6.039 -11.344 1 94.19 94 VAL A C 1
ATOM 739 O O . VAL A 1 94 ? 7.531 -6.852 -12.188 1 94.19 94 VAL A O 1
ATOM 742 N N . ASN A 1 95 ? 7.934 -5.297 -10.711 1 91.56 95 ASN A N 1
ATOM 743 C CA . ASN A 1 95 ? 9.344 -5.195 -11.07 1 91.56 95 ASN A CA 1
ATOM 744 C C . ASN A 1 95 ? 10.078 -6.516 -10.852 1 91.56 95 ASN A C 1
ATOM 746 O O . ASN A 1 95 ? 11.008 -6.848 -11.586 1 91.56 95 ASN A O 1
ATOM 750 N N . THR A 1 96 ? 9.688 -7.23 -9.867 1 92.56 96 THR A N 1
ATOM 751 C CA . THR A 1 96 ? 10.312 -8.508 -9.539 1 92.56 96 THR A CA 1
ATOM 752 C C . THR A 1 96 ? 10.234 -9.469 -10.727 1 92.56 96 THR A C 1
ATOM 754 O O . THR A 1 96 ? 11.102 -10.32 -10.898 1 92.56 96 THR A O 1
ATOM 757 N N . LEU A 1 97 ? 9.219 -9.359 -11.555 1 95.38 97 LEU A N 1
ATOM 758 C CA . LEU A 1 97 ? 9.023 -10.242 -12.695 1 95.38 97 LEU A CA 1
ATOM 759 C C . LEU A 1 97 ? 9.539 -9.594 -13.977 1 95.38 97 LEU A C 1
ATOM 761 O O . LEU A 1 97 ? 9.195 -10.031 -15.078 1 95.38 97 LEU A O 1
ATOM 765 N N . LYS A 1 98 ? 10.242 -8.492 -13.812 1 94.38 98 LYS A N 1
ATOM 766 C CA . LYS A 1 98 ? 10.836 -7.789 -14.938 1 94.38 98 LYS A CA 1
ATOM 767 C C . LYS A 1 98 ? 12.289 -7.414 -14.648 1 94.38 98 LYS A C 1
ATOM 769 O O . LYS A 1 98 ? 13.172 -8.273 -14.648 1 94.38 98 LYS A O 1
ATOM 774 N N . LYS A 1 99 ? 12.555 -6.16 -14.32 1 94.31 99 LYS A N 1
ATOM 775 C CA . LYS A 1 99 ? 13.906 -5.617 -14.25 1 94.31 99 LYS A CA 1
ATOM 776 C C . LYS A 1 99 ? 14.641 -6.133 -13.016 1 94.31 99 LYS A C 1
ATOM 778 O O . LYS A 1 99 ? 15.867 -6.246 -13.016 1 94.31 99 LYS A O 1
ATOM 783 N N . ASP A 1 100 ? 13.938 -6.555 -12.039 1 94.88 100 ASP A N 1
ATOM 784 C CA . ASP A 1 100 ? 14.578 -6.949 -10.789 1 94.88 100 ASP A CA 1
ATOM 785 C C . ASP A 1 100 ? 14.656 -8.469 -10.664 1 94.88 100 ASP A C 1
ATOM 787 O O . ASP A 1 100 ? 15.016 -8.992 -9.609 1 94.88 100 ASP A O 1
ATOM 791 N N . TRP A 1 101 ? 14.383 -9.195 -11.734 1 96.88 101 TRP A N 1
ATOM 792 C CA . TRP A 1 101 ? 14.391 -10.656 -11.688 1 96.88 101 TRP A CA 1
ATOM 793 C C . TRP A 1 101 ? 15.812 -11.188 -11.555 1 96.88 101 TRP A C 1
ATOM 795 O O . TRP A 1 101 ? 16.734 -10.688 -12.203 1 96.88 101 TRP A O 1
ATOM 805 N N . LYS A 1 102 ? 15.945 -12.117 -10.727 1 95.75 102 LYS A N 1
ATOM 806 C CA . LYS A 1 102 ? 17.156 -12.93 -10.602 1 95.75 102 LYS A CA 1
ATOM 807 C C . LYS A 1 102 ? 16.844 -14.414 -10.727 1 95.75 102 LYS A C 1
ATOM 809 O O . LYS A 1 102 ? 15.867 -14.898 -10.148 1 95.75 102 LYS A O 1
ATOM 814 N N . SER A 1 103 ? 17.703 -15.094 -11.43 1 95.75 103 SER A N 1
ATOM 815 C CA . SER A 1 103 ? 17.453 -16.5 -11.719 1 95.75 103 SER A CA 1
ATOM 816 C C . SER A 1 103 ? 17.375 -17.328 -10.438 1 95.75 103 SER A C 1
ATOM 818 O O . SER A 1 103 ? 16.844 -18.438 -10.445 1 95.75 103 SER A O 1
ATOM 820 N N . GLU A 1 104 ? 17.875 -16.766 -9.367 1 95.19 104 GLU A N 1
ATOM 821 C CA . GLU A 1 104 ? 17.875 -17.484 -8.102 1 95.19 104 GLU A CA 1
ATOM 822 C C . GLU A 1 104 ? 16.516 -17.422 -7.422 1 95.19 104 GLU A C 1
ATOM 824 O O . GLU A 1 104 ? 16.234 -18.188 -6.508 1 95.19 104 GLU A O 1
ATOM 829 N N . LEU A 1 105 ? 15.719 -16.453 -7.922 1 94.5 105 LEU A N 1
ATOM 830 C CA . LEU A 1 105 ? 14.391 -16.344 -7.316 1 94.5 105 LEU A CA 1
ATOM 831 C C . LEU A 1 105 ? 13.523 -17.531 -7.695 1 94.5 105 LEU A C 1
ATOM 833 O O . LEU A 1 105 ? 13.633 -18.062 -8.805 1 94.5 105 LEU A O 1
ATOM 837 N N . GLY A 1 106 ? 12.75 -18.047 -6.867 1 93.31 106 GLY A N 1
ATOM 838 C CA . GLY A 1 106 ? 11.914 -19.203 -7.098 1 93.31 106 GLY A CA 1
ATOM 839 C C . GLY A 1 106 ? 10.438 -18.891 -7.203 1 93.31 106 GLY A C 1
ATOM 840 O O . GLY A 1 106 ? 10.047 -17.719 -7.07 1 93.31 106 GLY A O 1
ATOM 841 N N . ILE A 1 107 ? 9.688 -19.859 -7.488 1 95.38 107 ILE A N 1
ATOM 842 C CA . ILE A 1 107 ? 8.242 -19.766 -7.684 1 95.38 107 ILE A CA 1
ATOM 843 C C . ILE A 1 107 ? 7.586 -19.234 -6.414 1 95.38 107 ILE A C 1
ATOM 845 O O . ILE A 1 107 ? 6.668 -18.406 -6.48 1 95.38 107 ILE A O 1
ATOM 849 N N . GLU A 1 108 ? 8.062 -19.672 -5.305 1 95.94 108 GLU A N 1
ATOM 850 C CA . GLU A 1 108 ? 7.523 -19.188 -4.039 1 95.94 108 GLU A CA 1
ATOM 851 C C . GLU A 1 108 ? 7.672 -17.672 -3.914 1 95.94 108 GLU A C 1
ATOM 853 O O . GLU A 1 108 ? 6.727 -16.969 -3.533 1 95.94 108 GLU A O 1
ATOM 858 N N . HIS A 1 109 ? 8.836 -17.203 -4.199 1 95.12 109 HIS A N 1
ATOM 859 C CA . HIS A 1 109 ? 9.109 -15.773 -4.133 1 95.12 109 HIS A CA 1
ATOM 860 C C . HIS A 1 109 ? 8.164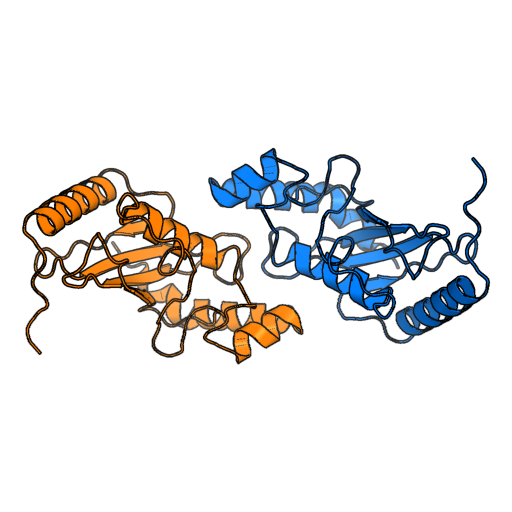 -14.992 -5.039 1 95.12 109 HIS A C 1
ATOM 862 O O . HIS A 1 109 ? 7.648 -13.945 -4.648 1 95.12 109 HIS A O 1
ATOM 868 N N . VAL A 1 110 ? 7.957 -15.539 -6.23 1 96.94 110 VAL A N 1
ATOM 869 C CA . VAL A 1 110 ? 7.078 -14.883 -7.195 1 96.94 110 VAL A CA 1
ATOM 870 C C . VAL A 1 110 ? 5.652 -14.828 -6.645 1 96.94 110 VAL A C 1
ATOM 872 O O . VAL A 1 110 ? 5.004 -13.781 -6.691 1 96.94 110 VAL A O 1
ATOM 875 N N . LEU A 1 111 ? 5.215 -15.906 -6.066 1 97.38 111 LEU A N 1
ATOM 876 C CA . LEU A 1 111 ? 3.859 -15.969 -5.527 1 97.38 111 LEU A CA 1
ATOM 877 C C . LEU A 1 111 ? 3.705 -15.023 -4.34 1 97.38 111 LEU A C 1
ATOM 879 O O . LEU A 1 111 ? 2.682 -14.352 -4.203 1 97.38 111 LEU A O 1
ATOM 883 N N . LEU A 1 112 ? 4.73 -14.938 -3.477 1 95.69 112 LEU A N 1
ATOM 884 C CA . LEU A 1 112 ? 4.715 -14 -2.355 1 95.69 112 LEU A CA 1
ATOM 885 C C . LEU A 1 112 ? 4.699 -12.562 -2.85 1 95.69 112 LEU A C 1
ATOM 887 O O . LEU A 1 112 ? 4.016 -11.711 -2.273 1 95.69 112 LEU A O 1
ATOM 891 N N . THR A 1 113 ? 5.473 -12.32 -3.926 1 95.69 113 THR A N 1
ATOM 892 C CA . THR A 1 113 ? 5.496 -11 -4.539 1 95.69 113 THR A CA 1
ATOM 893 C C . THR A 1 113 ? 4.098 -10.594 -5.004 1 95.69 113 THR A C 1
ATOM 895 O O . THR A 1 113 ? 3.666 -9.461 -4.773 1 95.69 113 THR A O 1
ATOM 898 N N . ILE A 1 114 ? 3.443 -11.508 -5.633 1 97.31 114 ILE A N 1
ATOM 899 C CA . ILE A 1 114 ? 2.092 -11.242 -6.117 1 97.31 114 ILE A CA 1
ATOM 900 C C . ILE A 1 114 ? 1.161 -10.984 -4.938 1 97.31 114 ILE A C 1
ATOM 902 O O . ILE A 1 114 ? 0.342 -10.062 -4.973 1 97.31 114 ILE A O 1
ATOM 906 N N . LYS A 1 115 ? 1.221 -11.789 -3.904 1 96.75 115 LYS A N 1
ATOM 907 C CA . LYS A 1 115 ? 0.44 -11.539 -2.697 1 96.75 115 LYS A CA 1
ATOM 908 C C . LYS A 1 115 ? 0.722 -10.148 -2.139 1 96.75 115 LYS A C 1
ATOM 910 O O . LYS A 1 115 ? -0.198 -9.438 -1.721 1 96.75 115 LYS A O 1
ATOM 915 N N . CYS A 1 116 ? 1.982 -9.773 -2.096 1 94.38 116 CYS A N 1
ATOM 916 C CA . CYS A 1 116 ? 2.387 -8.469 -1.576 1 94.38 116 CYS A CA 1
ATOM 917 C C . CYS A 1 116 ? 1.771 -7.34 -2.395 1 94.38 116 CYS A C 1
ATOM 919 O O . CYS A 1 116 ? 1.436 -6.285 -1.852 1 94.38 116 CYS A O 1
ATOM 921 N N . LEU A 1 117 ? 1.621 -7.59 -3.672 1 95.69 117 LEU A N 1
ATOM 922 C CA . LEU A 1 117 ? 0.997 -6.594 -4.539 1 95.69 117 LEU A CA 1
ATOM 923 C C . LEU A 1 117 ? -0.429 -6.297 -4.082 1 95.69 117 LEU A C 1
ATOM 925 O O . LEU A 1 117 ? -0.924 -5.184 -4.27 1 95.69 117 LEU A O 1
ATOM 929 N N . LEU A 1 118 ? -1.121 -7.297 -3.5 1 96.88 118 LEU A N 1
ATOM 930 C CA . LEU A 1 118 ? -2.479 -7.105 -3.002 1 96.88 118 LEU A CA 1
ATOM 931 C C . LEU A 1 118 ? -2.479 -6.254 -1.738 1 96.88 118 LEU A C 1
ATOM 933 O O . LEU A 1 118 ? -3.52 -5.723 -1.34 1 96.88 118 LEU A O 1
ATOM 937 N N . ILE A 1 119 ? -1.335 -6.223 -1.071 1 95 119 ILE A N 1
ATOM 938 C CA . ILE A 1 119 ? -1.188 -5.449 0.158 1 95 119 ILE A CA 1
ATOM 939 C C . ILE A 1 119 ? -0.772 -4.02 -0.178 1 95 119 ILE A C 1
ATOM 941 O O . ILE A 1 119 ? -1.383 -3.059 0.301 1 95 119 ILE A O 1
ATOM 945 N N . VAL A 1 120 ? 0.293 -3.932 -1.068 1 93.88 120 VAL A N 1
ATOM 946 C CA . VAL A 1 120 ? 0.83 -2.631 -1.455 1 93.88 120 VAL A CA 1
ATOM 947 C C . VAL A 1 120 ? 0.843 -2.51 -2.977 1 93.88 120 VAL A C 1
ATOM 949 O O . VAL A 1 120 ? 1.853 -2.807 -3.621 1 93.88 120 VAL A O 1
ATOM 952 N N . PRO A 1 121 ? -0.261 -2.023 -3.576 1 95.69 121 PRO A N 1
ATOM 953 C CA . PRO A 1 121 ? -0.26 -1.782 -5.023 1 95.69 121 PRO A CA 1
ATOM 954 C C . PRO A 1 121 ? 0.713 -0.68 -5.434 1 95.69 121 PRO A C 1
ATOM 956 O O . PRO A 1 121 ? 1.16 0.101 -4.594 1 95.69 121 PRO A O 1
ATOM 959 N N . ASN A 1 122 ? 1.095 -0.692 -6.672 1 92.06 122 ASN A N 1
ATOM 960 C CA . ASN A 1 122 ? 1.969 0.338 -7.223 1 92.06 122 ASN A CA 1
ATOM 961 C C . ASN A 1 122 ? 1.274 1.132 -8.32 1 92.06 122 ASN A C 1
ATOM 963 O O . ASN A 1 122 ? 1.363 0.778 -9.5 1 92.06 122 ASN A O 1
ATOM 967 N N . PRO A 1 123 ? 0.725 2.271 -7.984 1 91.12 123 PRO A N 1
ATOM 968 C CA . PRO A 1 123 ? -0.013 3.039 -8.992 1 91.12 123 PRO A CA 1
ATOM 969 C C . PRO A 1 123 ? 0.893 3.615 -10.078 1 91.12 123 PRO A C 1
ATOM 971 O O . PRO A 1 123 ? 0.431 3.904 -11.18 1 91.12 123 PRO A O 1
ATOM 974 N N . GLU A 1 124 ? 2.152 3.773 -9.75 1 87.25 124 GLU A N 1
ATOM 975 C CA . GLU A 1 124 ? 3.092 4.359 -10.703 1 87.25 124 GLU A CA 1
ATOM 976 C C . GLU A 1 124 ? 3.346 3.416 -11.883 1 87.25 124 GLU A C 1
ATOM 978 O O . GLU A 1 124 ? 3.834 3.84 -12.93 1 87.25 124 GLU A O 1
ATOM 983 N N . SER A 1 125 ? 3.059 2.174 -11.734 1 91.38 125 SER A N 1
ATOM 984 C CA . SER A 1 125 ? 3.234 1.178 -12.781 1 91.38 125 SER A CA 1
ATOM 985 C C . SER A 1 125 ? 1.914 0.497 -13.125 1 91.38 125 SER A C 1
ATOM 987 O O . SER A 1 125 ? 1.874 -0.714 -13.352 1 91.38 125 SER A O 1
ATOM 989 N N . ALA A 1 126 ? 0.887 1.252 -13.234 1 95.5 126 ALA A N 1
ATOM 990 C CA . ALA A 1 126 ? -0.462 0.714 -13.391 1 95.5 126 ALA A CA 1
ATOM 991 C C . ALA A 1 126 ? -0.667 0.156 -14.797 1 95.5 126 ALA A C 1
ATOM 993 O O . ALA A 1 126 ? -0.378 0.831 -15.789 1 95.5 126 ALA A O 1
ATOM 994 N N . LEU A 1 127 ? -1.106 -1.086 -14.93 1 97.62 127 LEU A N 1
ATOM 995 C CA . LEU A 1 127 ? -1.624 -1.66 -16.172 1 97.62 127 LEU A CA 1
ATOM 996 C C . LEU A 1 127 ? -3.104 -1.333 -16.344 1 97.62 127 LEU A C 1
ATOM 998 O O . LEU A 1 127 ? -3.598 -1.253 -17.469 1 97.62 127 LEU A O 1
ATOM 1002 N N . ASN A 1 128 ? -3.832 -1.257 -15.242 1 97.88 128 ASN A N 1
ATOM 1003 C CA . ASN A 1 128 ? -5.191 -0.725 -15.188 1 97.88 128 ASN A CA 1
ATOM 1004 C C . ASN A 1 128 ? -5.199 0.745 -14.773 1 97.88 128 ASN A C 1
ATOM 1006 O O . ASN A 1 128 ? -5.145 1.062 -13.586 1 97.88 128 ASN A O 1
ATOM 1010 N N . GLU A 1 129 ? -5.293 1.577 -15.688 1 96.06 129 GLU A N 1
ATOM 1011 C CA . GLU A 1 129 ? -5.145 3.014 -15.477 1 96.06 129 GLU A CA 1
ATOM 1012 C C . GLU A 1 129 ? -6.246 3.557 -14.57 1 96.06 129 GLU A C 1
ATOM 1014 O O . GLU A 1 129 ? -5.996 4.418 -13.727 1 96.06 129 GLU A O 1
ATOM 1019 N N . GLU A 1 130 ? -7.445 3.07 -14.844 1 97.25 130 GLU A N 1
ATOM 1020 C CA . GLU A 1 130 ? -8.562 3.51 -14.016 1 97.25 130 GLU A CA 1
ATOM 1021 C C . GLU A 1 130 ? -8.328 3.172 -12.547 1 97.25 130 GLU A C 1
ATOM 1023 O O . GLU A 1 130 ? -8.516 4.02 -11.672 1 97.25 130 GLU A O 1
ATOM 1028 N N . ALA A 1 131 ? -7.938 1.98 -12.242 1 97.69 131 ALA A N 1
ATOM 1029 C CA . ALA A 1 131 ? -7.66 1.558 -10.867 1 97.69 131 ALA A CA 1
ATOM 1030 C C . ALA A 1 131 ? -6.547 2.4 -10.25 1 97.69 131 ALA A C 1
ATOM 1032 O O . ALA A 1 131 ? -6.645 2.814 -9.094 1 97.69 131 ALA A O 1
ATOM 1033 N N . GLY A 1 132 ? -5.504 2.607 -11.039 1 96.75 132 GLY A N 1
ATOM 1034 C CA . GLY A 1 132 ? -4.418 3.443 -10.555 1 96.75 132 GLY A CA 1
ATOM 1035 C C . GLY A 1 132 ? -4.863 4.848 -10.188 1 96.75 132 GLY A C 1
ATOM 1036 O O . GLY A 1 132 ? -4.496 5.359 -9.125 1 96.75 132 GLY A O 1
ATOM 1037 N N . LYS A 1 133 ? -5.625 5.441 -11.031 1 94.88 133 LYS A N 1
ATOM 1038 C CA . LYS A 1 133 ? -6.121 6.797 -10.805 1 94.88 133 LYS A CA 1
ATOM 1039 C C . LYS A 1 133 ? -7.023 6.855 -9.578 1 94.88 133 LYS A C 1
ATOM 1041 O O . LYS A 1 133 ? -6.875 7.742 -8.734 1 94.88 133 LYS A O 1
ATOM 1046 N N . LEU A 1 134 ? -7.969 5.895 -9.477 1 95.69 134 LEU A N 1
ATOM 1047 C CA . LEU A 1 134 ? -8.883 5.859 -8.344 1 95.69 134 LEU A CA 1
ATOM 1048 C C . LEU A 1 134 ? -8.125 5.676 -7.035 1 95.69 134 LEU A C 1
ATOM 1050 O O . LEU A 1 134 ? -8.438 6.32 -6.035 1 95.69 134 LEU A O 1
ATOM 1054 N N . LEU A 1 135 ? -7.09 4.816 -7.047 1 95.19 135 LEU A N 1
ATOM 1055 C CA . LEU A 1 135 ? -6.297 4.555 -5.852 1 95.19 135 LEU A CA 1
ATOM 1056 C C . LEU A 1 135 ? -5.645 5.832 -5.336 1 95.19 135 LEU A C 1
ATOM 1058 O O . LEU A 1 135 ? -5.648 6.094 -4.133 1 95.19 135 LEU A O 1
ATOM 1062 N N . LEU A 1 136 ? -5.18 6.656 -6.238 1 89.19 136 LEU A N 1
ATOM 1063 C CA . LEU A 1 136 ? -4.426 7.855 -5.883 1 89.19 136 LEU A CA 1
ATOM 1064 C C . LEU A 1 136 ? -5.367 9 -5.527 1 89.19 136 LEU A C 1
ATOM 1066 O O . LEU A 1 136 ? -5.094 9.773 -4.602 1 89.19 136 LEU A O 1
ATOM 1070 N N . GLU A 1 137 ? -6.555 9.086 -6.168 1 89.69 137 GLU A N 1
ATOM 1071 C CA . GLU A 1 137 ? -7.355 10.305 -6.105 1 89.69 137 GLU A CA 1
ATOM 1072 C C . GLU A 1 137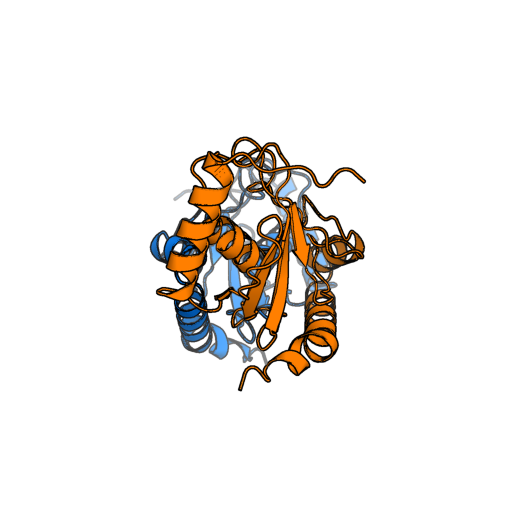 ? -8.656 10.078 -5.34 1 89.69 137 GLU A C 1
ATOM 1074 O O . GLU A 1 137 ? -9.203 11.008 -4.746 1 89.69 137 GLU A O 1
ATOM 1079 N N . HIS A 1 138 ? -9.172 8.922 -5.43 1 93.06 138 HIS A N 1
ATOM 1080 C CA . HIS A 1 138 ? -10.445 8.57 -4.816 1 93.06 138 HIS A CA 1
ATOM 1081 C C . HIS A 1 138 ? -10.391 7.168 -4.207 1 93.06 138 HIS A C 1
ATOM 1083 O O . HIS A 1 138 ? -11.117 6.27 -4.648 1 93.06 138 HIS A O 1
ATOM 1089 N N . TYR A 1 139 ? -9.672 7.043 -3.105 1 94.5 139 TYR A N 1
ATOM 1090 C CA . TYR A 1 139 ? -9.375 5.723 -2.564 1 94.5 139 TYR A CA 1
ATOM 1091 C C . TYR A 1 139 ? -10.648 5.008 -2.131 1 94.5 139 TYR A C 1
ATOM 1093 O O . TYR A 1 139 ? -10.773 3.793 -2.297 1 94.5 139 TYR A O 1
ATOM 1101 N N . GLU A 1 140 ? -11.586 5.707 -1.51 1 94.94 140 GLU A N 1
ATOM 1102 C CA . GLU A 1 140 ? -12.797 5.047 -1.04 1 94.94 140 GLU A CA 1
ATOM 1103 C C . GLU A 1 140 ? -13.555 4.395 -2.195 1 94.94 140 GLU A C 1
ATOM 1105 O O . GLU A 1 140 ? -14.078 3.287 -2.055 1 94.94 140 GLU A O 1
ATOM 1110 N N . ASP A 1 141 ? -13.578 5.113 -3.289 1 96.25 141 ASP A N 1
ATOM 1111 C CA . ASP A 1 141 ? -14.203 4.539 -4.477 1 96.25 141 ASP A CA 1
ATOM 1112 C C . ASP A 1 141 ? -13.422 3.33 -4.984 1 96.25 141 ASP A C 1
ATOM 1114 O O . ASP A 1 141 ? -14.008 2.33 -5.398 1 96.25 141 ASP A O 1
ATOM 1118 N N . TYR A 1 142 ? -12.133 3.49 -4.996 1 97.31 142 TYR A N 1
ATOM 1119 C CA . TYR A 1 142 ? -11.281 2.367 -5.375 1 97.31 142 TYR A CA 1
ATOM 1120 C C . TYR A 1 142 ? -11.57 1.147 -4.508 1 97.31 142 TYR A C 1
ATOM 1122 O O . TYR A 1 142 ? -11.828 0.058 -5.027 1 97.31 142 TYR A O 1
ATOM 1130 N N . ALA A 1 143 ? -11.516 1.325 -3.225 1 96.94 143 ALA A N 1
ATOM 1131 C CA . ALA A 1 143 ? -11.695 0.238 -2.264 1 96.94 143 ALA A CA 1
ATOM 1132 C C . ALA A 1 143 ? -13.062 -0.422 -2.432 1 96.94 143 ALA A C 1
ATOM 1134 O O . ALA A 1 143 ? -13.172 -1.65 -2.414 1 96.94 143 ALA A O 1
ATOM 1135 N N . LYS A 1 144 ? -14.078 0.405 -2.594 1 97.12 144 LYS A N 1
ATOM 1136 C CA . LYS A 1 144 ? -15.422 -0.117 -2.783 1 97.12 144 LYS A CA 1
ATOM 1137 C C . LYS A 1 144 ? -15.508 -0.989 -4.031 1 97.12 144 LYS A C 1
ATOM 1139 O O . LYS A 1 144 ? -16.078 -2.08 -3.996 1 97.12 144 LYS A O 1
ATOM 1144 N N . ARG A 1 145 ? -14.977 -0.535 -5.07 1 97.56 145 ARG A N 1
ATOM 1145 C CA . ARG A 1 145 ? -15.016 -1.271 -6.328 1 97.56 145 ARG A CA 1
ATOM 1146 C C . ARG A 1 145 ? -14.195 -2.553 -6.238 1 97.56 145 ARG A C 1
ATOM 1148 O O . ARG A 1 145 ? -14.633 -3.611 -6.695 1 97.56 145 ARG A O 1
ATOM 1155 N N . ALA A 1 146 ? -12.969 -2.424 -5.727 1 98.31 146 ALA A N 1
ATOM 1156 C CA . ALA A 1 146 ? -12.117 -3.6 -5.555 1 98.31 146 ALA A CA 1
ATOM 1157 C C . ALA A 1 146 ? -12.805 -4.648 -4.688 1 98.31 146 ALA A C 1
ATOM 1159 O O . ALA A 1 146 ? -12.758 -5.844 -4.996 1 98.31 146 ALA A O 1
ATOM 1160 N N . LYS A 1 147 ? -13.445 -4.188 -3.629 1 97.19 147 LYS A N 1
ATOM 1161 C CA . LYS A 1 147 ? -14.188 -5.082 -2.742 1 97.19 147 LYS A CA 1
ATOM 1162 C C . LYS A 1 147 ? -15.352 -5.738 -3.473 1 97.19 147 LYS A C 1
ATOM 1164 O O . LYS A 1 147 ? -15.617 -6.93 -3.293 1 97.19 147 LYS A O 1
ATOM 1169 N N . LEU A 1 148 ? -16.047 -4.926 -4.246 1 96.56 148 LEU A N 1
ATOM 1170 C CA . LEU A 1 148 ? -17.156 -5.449 -5.023 1 96.56 148 LEU A CA 1
ATOM 1171 C C . LEU A 1 148 ? -16.703 -6.531 -5.988 1 96.56 148 LEU A C 1
ATOM 1173 O O . LEU A 1 148 ? -17.297 -7.609 -6.059 1 96.56 148 LEU A O 1
ATOM 1177 N N . TYR A 1 149 ? -15.617 -6.273 -6.734 1 96.5 149 TYR A N 1
ATOM 1178 C CA . TYR A 1 149 ? -15.039 -7.273 -7.625 1 96.5 149 TYR A CA 1
ATOM 1179 C C . TYR A 1 149 ? -14.695 -8.547 -6.863 1 96.5 149 TYR A C 1
ATOM 1181 O O . TYR A 1 149 ? -14.992 -9.648 -7.32 1 96.5 149 TYR A O 1
ATOM 1189 N N . THR A 1 150 ? -14.047 -8.344 -5.711 1 97.5 150 THR A N 1
ATOM 1190 C CA . THR A 1 150 ? -13.617 -9.477 -4.895 1 97.5 150 THR A CA 1
ATOM 1191 C C . THR A 1 150 ? -14.812 -10.32 -4.465 1 97.5 150 THR A C 1
ATOM 1193 O O . THR A 1 150 ? -14.781 -11.547 -4.566 1 97.5 150 THR A O 1
ATOM 1196 N N . SER A 1 151 ? -15.906 -9.688 -4.094 1 95.81 151 SER A N 1
ATOM 1197 C CA . SER A 1 151 ? -17.078 -10.391 -3.594 1 95.81 151 SER A CA 1
ATOM 1198 C C . SER A 1 151 ? -17.797 -11.133 -4.719 1 95.81 151 SER A C 1
ATOM 1200 O O . SER A 1 151 ? -18.422 -12.164 -4.48 1 95.81 151 SER A O 1
ATOM 1202 N N . ILE A 1 152 ? -17.625 -10.703 -5.895 1 95.56 152 ILE A N 1
ATOM 1203 C CA . ILE A 1 152 ? -18.344 -11.289 -7.02 1 95.56 152 ILE A CA 1
ATOM 1204 C C . ILE A 1 152 ? -17.469 -12.344 -7.695 1 95.56 152 ILE A C 1
ATOM 1206 O O . ILE A 1 152 ? -17.953 -13.43 -8.039 1 95.56 152 ILE A O 1
ATOM 1210 N N . GLN A 1 153 ? -16.172 -12.008 -7.805 1 95.56 153 GLN A N 1
ATOM 1211 C CA . GLN A 1 153 ? -15.328 -12.805 -8.68 1 95.56 153 GLN A CA 1
ATOM 1212 C C . GLN A 1 153 ? -14.492 -13.797 -7.879 1 95.56 153 GLN A C 1
ATOM 1214 O O . GLN A 1 153 ? -14.016 -14.797 -8.422 1 95.56 153 GLN A O 1
ATOM 1219 N N . ALA A 1 154 ? -14.25 -13.523 -6.57 1 95.06 154 ALA A N 1
ATOM 1220 C CA . ALA A 1 154 ? -13.18 -14.25 -5.887 1 95.06 154 ALA A CA 1
ATOM 1221 C C . ALA A 1 154 ? -13.734 -15.07 -4.73 1 95.06 154 ALA A C 1
ATOM 1223 O O . ALA A 1 154 ? -12.977 -15.547 -3.883 1 95.06 154 ALA A O 1
ATOM 1224 N N . THR A 1 155 ? -15.031 -14.992 -4.344 1 85.5 155 THR A N 1
ATOM 1225 C CA . THR A 1 155 ? -15.57 -15.711 -3.191 1 85.5 155 THR A CA 1
ATOM 1226 C C . THR A 1 155 ? -15.93 -17.141 -3.564 1 85.5 155 THR A C 1
ATOM 1228 O O . THR A 1 155 ? -16.062 -18 -2.689 1 85.5 155 THR A O 1
ATOM 1231 N N . SER A 1 156 ? -16.25 -17.438 -4.758 1 61.59 156 SER A N 1
ATOM 1232 C CA . SER A 1 156 ? -16.828 -18.734 -5.094 1 61.59 156 SER A CA 1
ATOM 1233 C C . SER A 1 156 ? -15.812 -19.859 -4.863 1 61.59 156 SER A C 1
ATOM 1235 O O . SER A 1 156 ? -16.188 -21 -4.66 1 61.59 156 SER A O 1
ATOM 1237 N N . GLY A 1 157 ? -14.531 -19.719 -5.047 1 51.97 157 GLY A N 1
ATOM 1238 C CA . GLY A 1 157 ? -13.703 -20.906 -5.18 1 51.97 157 GLY A CA 1
ATOM 1239 C C . GLY A 1 157 ? -13.352 -21.547 -3.85 1 51.97 157 GLY A C 1
ATOM 1240 O O . GLY A 1 157 ? -12.461 -22.391 -3.775 1 51.97 157 GLY A O 1
ATOM 1241 N N . LYS A 1 158 ? -13.758 -21 -2.713 1 46.97 158 LYS A N 1
ATOM 1242 C CA . LYS A 1 158 ? -13.453 -21.719 -1.487 1 46.97 158 LYS A CA 1
ATOM 1243 C C . LYS A 1 158 ? -13.773 -23.203 -1.639 1 46.97 158 LYS A C 1
ATOM 1245 O O . LYS A 1 158 ? -13.672 -23.969 -0.674 1 46.97 158 LYS A O 1
ATOM 1250 N N . ALA A 1 159 ? -14.617 -23.688 -2.516 1 39.56 159 ALA A N 1
ATOM 1251 C CA . ALA A 1 159 ? -15.039 -25.094 -2.381 1 39.56 159 ALA A CA 1
ATOM 1252 C C . ALA A 1 159 ? -13.828 -26.016 -2.324 1 39.56 159 ALA A C 1
ATOM 1254 O O . ALA A 1 159 ? -13.961 -27.234 -2.51 1 39.56 159 ALA A O 1
ATOM 1255 N N . VAL A 1 160 ? -12.641 -25.594 -2.371 1 35.84 160 VAL A N 1
ATOM 1256 C CA . VAL A 1 160 ? -11.875 -26.844 -2.238 1 35.84 160 VAL A CA 1
ATOM 1257 C C . VAL A 1 160 ? -12.219 -27.516 -0.908 1 35.84 160 VAL A C 1
ATOM 1259 O O . VAL A 1 160 ? -12.031 -26.922 0.158 1 35.84 160 VAL A O 1
ATOM 1262 N N . SER A 1 161 ? -13.219 -28.406 -0.863 1 28.95 161 SER A N 1
ATOM 1263 C CA . SER A 1 161 ? -13.578 -29.453 0.085 1 28.95 161 SER A CA 1
ATOM 1264 C C . SER A 1 161 ? -12.336 -30.078 0.72 1 28.95 161 SER A C 1
ATOM 1266 O O . SER A 1 161 ? -11.312 -30.234 0.058 1 28.95 161 SER A O 1
ATOM 1268 N N . MET B 1 1 ? 15.039 28.969 22.25 1 33.91 1 MET B N 1
ATOM 1269 C CA . MET B 1 1 ? 14.875 28.344 20.938 1 33.91 1 MET B CA 1
ATOM 1270 C C . MET B 1 1 ? 14.203 29.312 19.953 1 33.91 1 MET B C 1
ATOM 1272 O O . MET B 1 1 ? 13.078 29.75 20.188 1 33.91 1 MET B O 1
ATOM 1276 N N . THR B 1 2 ? 14.922 30.188 19.453 1 42.66 2 THR B N 1
ATOM 1277 C CA . THR B 1 2 ? 14.469 31.297 18.609 1 42.66 2 THR B CA 1
ATOM 1278 C C . THR B 1 2 ? 13.383 30.828 17.641 1 42.66 2 THR B C 1
ATOM 1280 O O . THR B 1 2 ? 13.508 29.781 17.016 1 42.66 2 THR B O 1
ATOM 1283 N N . ALA B 1 3 ? 12.172 31.047 17.906 1 50.78 3 ALA B N 1
ATOM 1284 C CA . ALA B 1 3 ? 10.992 30.766 17.094 1 50.78 3 ALA B CA 1
ATOM 1285 C C . ALA B 1 3 ? 11.266 30.984 15.617 1 50.78 3 ALA B C 1
ATOM 1287 O O . ALA B 1 3 ? 11.727 32.062 15.219 1 50.78 3 ALA B O 1
ATOM 1288 N N . ALA B 1 4 ? 11.766 30.031 14.906 1 59.97 4 ALA B N 1
ATOM 1289 C CA . ALA B 1 4 ? 12 30.203 13.477 1 59.97 4 ALA B CA 1
ATOM 1290 C C . ALA B 1 4 ? 10.898 31.047 12.836 1 59.97 4 ALA B C 1
ATOM 1292 O O . ALA B 1 4 ? 9.711 30.797 13.055 1 59.97 4 ALA B O 1
ATOM 1293 N N . THR B 1 5 ? 11.211 32.281 12.562 1 78 5 THR B N 1
ATOM 1294 C CA . THR B 1 5 ? 10.242 33.25 12.07 1 78 5 THR B CA 1
ATOM 1295 C C . THR B 1 5 ? 9.945 33.031 10.594 1 78 5 THR B C 1
ATOM 1297 O O . THR B 1 5 ? 10.867 33 9.766 1 78 5 THR B O 1
ATOM 1300 N N . LEU B 1 6 ? 8.812 32.75 10.141 1 86.69 6 LEU B N 1
ATOM 1301 C CA . LEU B 1 6 ? 8.328 32.594 8.773 1 86.69 6 LEU B CA 1
ATOM 1302 C C . LEU B 1 6 ? 8.312 33.938 8.055 1 86.69 6 LEU B C 1
ATOM 1304 O O . LEU B 1 6 ? 8.039 34.969 8.664 1 86.69 6 LEU B O 1
ATOM 1308 N N . SER B 1 7 ? 8.703 33.844 6.832 1 89.44 7 SER B N 1
ATOM 1309 C CA . SER B 1 7 ? 8.625 35.062 6.031 1 89.44 7 SER B CA 1
ATOM 1310 C C . SER B 1 7 ? 7.18 35.531 5.906 1 89.44 7 SER B C 1
ATOM 1312 O O . SER B 1 7 ? 6.242 34.75 6.078 1 89.44 7 SER B O 1
ATOM 1314 N N . SER B 1 8 ? 7.008 36.781 5.633 1 91.31 8 SER B N 1
ATOM 1315 C CA . SER B 1 8 ? 5.676 37.344 5.449 1 91.31 8 SER B CA 1
ATOM 1316 C C . SER B 1 8 ? 4.934 36.656 4.312 1 91.31 8 SER B C 1
ATOM 1318 O O . SER B 1 8 ? 3.727 36.406 4.402 1 91.31 8 SER B O 1
ATOM 1320 N N . LYS B 1 9 ? 5.707 36.375 3.287 1 91.69 9 LYS B N 1
ATOM 1321 C CA . LYS B 1 9 ? 5.121 35.688 2.143 1 91.69 9 LYS B CA 1
ATOM 1322 C C . LYS B 1 9 ? 4.629 34.281 2.531 1 91.69 9 LYS B C 1
ATOM 1324 O O . LYS B 1 9 ? 3.535 33.875 2.133 1 91.69 9 LYS B O 1
ATOM 1329 N N . ALA B 1 10 ? 5.422 33.562 3.277 1 92.94 10 ALA B N 1
ATOM 1330 C CA . ALA B 1 10 ? 5.059 32.25 3.74 1 92.94 10 ALA B CA 1
ATOM 1331 C C . ALA B 1 10 ? 3.822 32.281 4.637 1 92.94 10 ALA B C 1
ATOM 1333 O O . ALA B 1 10 ? 2.93 31.438 4.516 1 92.94 10 ALA B O 1
ATOM 1334 N N . ILE B 1 11 ? 3.797 33.25 5.434 1 92.06 11 ILE B N 1
ATOM 1335 C CA . ILE B 1 11 ? 2.68 33.406 6.359 1 92.06 11 ILE B CA 1
ATOM 1336 C C . ILE B 1 11 ? 1.389 33.625 5.574 1 92.06 11 ILE B C 1
ATOM 1338 O O . ILE B 1 11 ? 0.369 33 5.852 1 92.06 11 ILE B O 1
ATOM 1342 N N . LYS B 1 12 ? 1.428 34.562 4.641 1 93.69 12 LYS B N 1
ATOM 1343 C CA . LYS B 1 12 ? 0.258 34.844 3.816 1 93.69 12 LYS B CA 1
ATOM 1344 C C . LYS B 1 12 ? -0.22 33.594 3.076 1 93.69 12 LYS B C 1
ATOM 1346 O O . LYS B 1 12 ? -1.423 33.344 3 1 93.69 12 LYS B O 1
ATOM 1351 N N . ARG B 1 13 ? 0.729 32.906 2.609 1 93.94 13 ARG B N 1
ATOM 1352 C CA . ARG B 1 13 ? 0.408 31.672 1.893 1 93.94 13 ARG B CA 1
ATOM 1353 C C . ARG B 1 13 ? -0.259 30.656 2.814 1 93.94 13 ARG B C 1
ATOM 1355 O O . ARG B 1 13 ? -1.28 30.062 2.459 1 93.94 13 ARG B O 1
ATOM 1362 N N . ILE B 1 14 ? 0.331 30.453 3.977 1 93.19 14 ILE B N 1
ATOM 1363 C CA . ILE B 1 14 ? -0.176 29.469 4.934 1 93.19 14 ILE B CA 1
ATOM 1364 C C . ILE B 1 14 ? -1.604 29.844 5.336 1 93.19 14 ILE B C 1
ATOM 1366 O O . ILE B 1 14 ? -2.486 28.984 5.359 1 93.19 14 ILE B O 1
ATOM 1370 N N . VAL B 1 15 ? -1.818 31.109 5.598 1 92.88 15 VAL B N 1
ATOM 1371 C CA . VAL B 1 15 ? -3.135 31.578 6.008 1 92.88 15 VAL B CA 1
ATOM 1372 C C . VAL B 1 15 ? -4.148 31.328 4.895 1 92.88 15 VAL B C 1
ATOM 1374 O O . VAL B 1 15 ? -5.254 30.844 5.156 1 92.88 15 VAL B O 1
ATOM 1377 N N . LYS B 1 16 ? -3.76 31.625 3.682 1 94.38 16 LYS B N 1
ATOM 1378 C CA . LYS B 1 16 ? -4.633 31.391 2.533 1 94.38 16 LYS B CA 1
ATOM 1379 C C . LYS B 1 16 ? -4.969 29.922 2.381 1 94.38 16 LYS B C 1
ATOM 1381 O O . LYS B 1 16 ? -6.125 29.562 2.139 1 94.38 16 LYS B O 1
ATOM 1386 N N . GLU B 1 17 ? -3.969 29.094 2.508 1 94.88 17 GLU B N 1
ATOM 1387 C CA . GLU B 1 17 ? -4.172 27.656 2.363 1 94.88 17 GLU B CA 1
ATOM 1388 C C . GLU B 1 17 ? -5.055 27.109 3.48 1 94.88 17 GLU B C 1
ATOM 1390 O O . GLU B 1 17 ? -5.914 26.266 3.238 1 94.88 17 GLU B O 1
ATOM 1395 N N . ILE B 1 18 ? -4.824 27.594 4.645 1 93.81 18 ILE B N 1
ATOM 1396 C CA . ILE B 1 18 ? -5.633 27.156 5.781 1 93.81 18 ILE B CA 1
ATOM 1397 C C . ILE B 1 18 ? -7.098 27.531 5.539 1 93.81 18 ILE B C 1
ATOM 1399 O O . ILE B 1 18 ? -7.996 26.719 5.773 1 93.81 18 ILE B O 1
ATOM 1403 N N . GLN B 1 19 ? -7.305 28.734 5.082 1 93.75 19 GLN B N 1
ATOM 1404 C CA . GLN B 1 19 ? -8.664 29.188 4.801 1 93.75 19 GLN B CA 1
ATOM 1405 C C . GLN B 1 19 ? -9.328 28.297 3.744 1 93.75 19 GLN B C 1
ATOM 1407 O O . GLN B 1 19 ? -10.492 27.93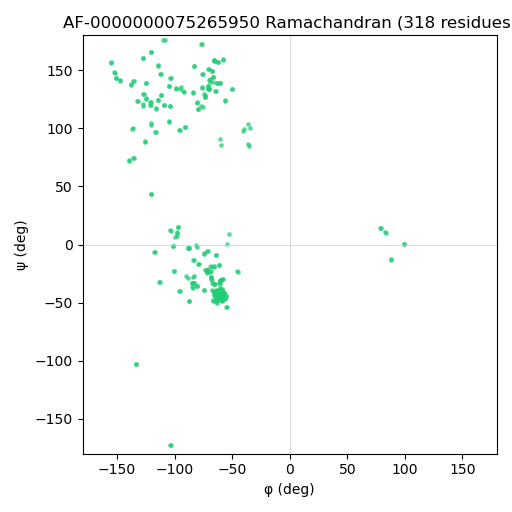8 3.881 1 93.75 19 GLN B O 1
ATOM 1412 N N . GLN B 1 20 ? -8.562 27.984 2.74 1 95.31 20 GLN B N 1
ATOM 1413 C CA . GLN B 1 20 ? -9.086 27.109 1.684 1 95.31 20 GLN B CA 1
ATOM 1414 C C . GLN B 1 20 ? -9.438 25.734 2.227 1 95.31 20 GLN B C 1
ATOM 1416 O O . GLN B 1 20 ? -10.484 25.172 1.883 1 95.31 20 GLN B O 1
ATOM 1421 N N . LEU B 1 21 ? -8.57 25.203 3.072 1 95.12 21 LEU B N 1
ATOM 1422 C CA . LEU B 1 21 ? -8.766 23.875 3.637 1 95.12 21 LEU B CA 1
ATOM 1423 C C . LEU B 1 21 ? -9.953 23.859 4.586 1 95.12 21 LEU B C 1
ATOM 1425 O O . LEU B 1 21 ? -10.617 22.828 4.734 1 95.12 21 LEU B O 1
ATOM 1429 N N . GLN B 1 22 ? -10.219 25.016 5.191 1 93.88 22 GLN B N 1
ATOM 1430 C CA . GLN B 1 22 ? -11.383 25.125 6.074 1 93.88 22 GLN B CA 1
ATOM 1431 C C . GLN B 1 22 ? -12.68 25.172 5.273 1 93.88 22 GLN B C 1
ATOM 1433 O O . GLN B 1 22 ? -13.672 24.562 5.66 1 93.88 22 GLN B O 1
ATOM 1438 N N . THR B 1 23 ? -12.664 25.844 4.188 1 94.62 23 THR B N 1
ATOM 1439 C CA . THR B 1 23 ? -13.859 26.078 3.391 1 94.62 23 THR B CA 1
ATOM 1440 C C . THR B 1 23 ? -14.164 24.859 2.518 1 94.62 23 THR B C 1
ATOM 1442 O O . THR B 1 23 ? -15.328 24.531 2.287 1 94.62 23 THR B O 1
ATOM 1445 N N . SER B 1 24 ? -13.094 24.203 2.029 1 94.88 24 SER B N 1
ATOM 1446 C CA . SER B 1 24 ? -13.219 23.031 1.164 1 94.88 24 SER B CA 1
ATOM 1447 C C . SER B 1 24 ? -12.242 21.938 1.573 1 94.88 24 SER B C 1
ATOM 1449 O O . SER B 1 24 ? -11.25 21.688 0.879 1 94.88 24 SER B O 1
ATOM 1451 N N . PRO B 1 25 ? -12.562 21.312 2.621 1 93.75 25 PRO B N 1
ATOM 1452 C CA . PRO B 1 25 ? -11.664 20.25 3.072 1 93.75 25 PRO B CA 1
ATOM 1453 C C . PRO B 1 25 ? -11.68 19.031 2.152 1 93.75 25 PRO B C 1
ATOM 1455 O O . PRO B 1 25 ? -12.742 18.656 1.646 1 93.75 25 PRO B O 1
ATOM 1458 N N . PRO B 1 26 ? -10.508 18.516 1.815 1 92.56 26 PRO B N 1
ATOM 1459 C CA . PRO B 1 26 ? -10.5 17.25 1.1 1 92.56 26 PRO B CA 1
ATOM 1460 C C . PRO B 1 26 ? -11.203 16.125 1.871 1 92.56 26 PRO B C 1
ATOM 1462 O O . PRO B 1 26 ? -11.359 16.219 3.09 1 92.56 26 PRO B O 1
ATOM 1465 N N . GLU B 1 27 ? -11.602 15.109 1.146 1 90.38 27 GLU B N 1
ATOM 1466 C CA . GLU B 1 27 ? -12.258 13.969 1.777 1 90.38 27 GLU B CA 1
ATOM 1467 C C . GLU B 1 27 ? -11.391 13.367 2.879 1 90.38 27 GLU B C 1
ATOM 1469 O O . GLU B 1 27 ? -10.188 13.172 2.689 1 90.38 27 GLU B O 1
ATOM 1474 N N . ASP B 1 28 ? -11.93 13.273 4.133 1 94 28 ASP B N 1
ATOM 1475 C CA . ASP B 1 28 ? -11.352 12.508 5.238 1 94 28 ASP B CA 1
ATOM 1476 C C . ASP B 1 28 ? -10.281 13.32 5.965 1 94 28 ASP B C 1
ATOM 1478 O O . ASP B 1 28 ? -9.531 12.773 6.777 1 94 28 ASP B O 1
ATOM 1482 N N . ILE B 1 29 ? -10.188 14.641 5.617 1 96.38 29 ILE B N 1
ATOM 1483 C CA . ILE B 1 29 ? -9.203 15.484 6.273 1 96.38 29 ILE B CA 1
ATOM 1484 C C . ILE B 1 29 ? -9.883 16.719 6.844 1 96.38 29 ILE B C 1
ATOM 1486 O O . ILE B 1 29 ? -10.688 17.359 6.168 1 96.38 29 ILE B O 1
ATOM 1490 N N . GLN B 1 30 ? -9.625 16.984 8.062 1 95.88 30 GLN B N 1
ATOM 1491 C CA . GLN B 1 30 ? -10.156 18.172 8.734 1 95.88 30 GLN B CA 1
ATOM 1492 C C . GLN B 1 30 ? -9.031 18.969 9.391 1 95.88 30 GLN B C 1
ATOM 1494 O O . GLN B 1 30 ? -8.367 18.484 10.305 1 95.88 30 GLN B O 1
ATOM 1499 N N . ILE B 1 31 ? -8.898 20.141 9.008 1 95.31 31 ILE B N 1
ATOM 1500 C CA . ILE B 1 31 ? -7.863 20.984 9.594 1 95.31 31 ILE B CA 1
ATOM 1501 C C . ILE B 1 31 ? -8.297 21.438 10.984 1 95.31 31 ILE B C 1
ATOM 1503 O O . ILE B 1 31 ? -9.492 21.641 11.234 1 95.31 31 ILE B O 1
ATOM 1507 N N . ILE B 1 32 ? -7.355 21.578 11.82 1 93.31 32 ILE B N 1
ATOM 1508 C CA . ILE B 1 32 ? -7.539 22.188 13.141 1 93.31 32 ILE B CA 1
ATOM 1509 C C . ILE B 1 32 ? -6.949 23.594 13.148 1 93.31 32 ILE B C 1
ATOM 1511 O O . ILE B 1 32 ? -5.73 23.766 13.07 1 93.31 32 ILE B O 1
ATOM 1515 N N . VAL B 1 33 ? -7.746 24.469 13.133 1 83.25 33 VAL B N 1
ATOM 1516 C CA . VAL B 1 33 ? -7.289 25.859 13.031 1 83.25 33 VAL B CA 1
ATOM 1517 C C . VAL B 1 33 ? -6.828 26.359 14.398 1 83.25 33 VAL B C 1
ATOM 1519 O O . VAL B 1 33 ? -7.539 26.219 15.391 1 83.25 33 VAL B O 1
ATOM 1522 N N . ASP B 1 34 ? -5.617 26.656 14.484 1 78.12 34 ASP B N 1
ATOM 1523 C CA . ASP B 1 34 ? -5.051 27.359 15.625 1 78.12 34 ASP B CA 1
ATOM 1524 C C . ASP B 1 34 ? -4.414 28.688 15.188 1 78.12 34 ASP B C 1
ATOM 1526 O O . ASP B 1 34 ? -3.348 28.688 14.57 1 78.12 34 ASP B O 1
ATOM 1530 N N . ASP B 1 35 ? -5.055 29.766 15.422 1 71.75 35 ASP B N 1
ATOM 1531 C CA . ASP B 1 35 ? -4.633 31.078 14.961 1 71.75 35 ASP B CA 1
ATOM 1532 C C . ASP B 1 35 ? -3.4 31.562 15.719 1 71.75 35 ASP B C 1
ATOM 1534 O O . ASP B 1 35 ? -2.777 32.562 15.336 1 71.75 35 ASP B O 1
ATOM 1538 N N . GLU B 1 36 ? -3.006 30.828 16.672 1 77.75 36 GLU B N 1
ATOM 1539 C CA . GLU B 1 36 ? -1.93 31.344 17.516 1 77.75 36 GLU B CA 1
ATOM 1540 C C . GLU B 1 36 ? -0.562 30.938 16.984 1 77.75 36 GLU B C 1
ATOM 1542 O O . GLU B 1 36 ? 0.428 31.641 17.188 1 77.75 36 GLU B O 1
ATOM 1547 N N . ASN B 1 37 ? -0.481 29.875 16.297 1 83.06 37 ASN B N 1
ATOM 1548 C CA . ASN B 1 37 ? 0.813 29.375 15.844 1 83.06 37 ASN B CA 1
ATOM 1549 C C . ASN B 1 37 ? 0.754 28.906 14.398 1 83.06 37 ASN B C 1
ATOM 1551 O O . ASN B 1 37 ? 0.371 27.766 14.133 1 83.06 37 ASN B O 1
ATOM 1555 N N . LEU B 1 38 ? 1.208 29.734 13.484 1 80.56 38 LEU B N 1
ATOM 1556 C CA . LEU B 1 38 ? 1.094 29.438 12.062 1 80.56 38 LEU B CA 1
ATOM 1557 C C . LEU B 1 38 ? 2.238 28.547 11.594 1 80.56 38 LEU B C 1
ATOM 1559 O O . LEU B 1 38 ? 2.197 28.016 10.492 1 80.56 38 LEU B O 1
ATOM 1563 N N . THR B 1 39 ? 3.229 28.453 12.469 1 87.94 39 THR B N 1
ATOM 1564 C CA . THR B 1 39 ? 4.352 27.594 12.102 1 87.94 39 THR B CA 1
ATOM 1565 C C . THR B 1 39 ? 3.965 26.125 12.227 1 87.94 39 THR B C 1
ATOM 1567 O O . THR B 1 39 ? 4.719 25.234 11.805 1 87.94 39 THR B O 1
ATOM 1570 N N . GLU B 1 40 ? 2.803 25.906 12.781 1 93.69 40 GLU B N 1
ATOM 1571 C CA . GLU B 1 40 ? 2.312 24.531 12.953 1 93.69 40 GLU B CA 1
ATOM 1572 C C . GLU B 1 40 ? 0.871 24.406 12.477 1 93.69 40 GLU B C 1
ATOM 1574 O O . GLU B 1 40 ? 0.001 25.172 12.875 1 93.69 40 GLU B O 1
ATOM 1579 N N . VAL B 1 41 ? 0.665 23.516 11.578 1 95 41 VAL B N 1
ATOM 1580 C CA . VAL B 1 41 ? -0.682 23.203 11.102 1 95 41 VAL B CA 1
ATOM 1581 C C . VAL B 1 41 ? -1.074 21.797 11.547 1 95 41 VAL B C 1
ATOM 1583 O O . VAL B 1 41 ? -0.314 20.844 11.352 1 95 41 VAL B O 1
ATOM 1586 N N . GLN B 1 42 ? -2.227 21.688 12.164 1 96.56 42 GLN B N 1
ATOM 1587 C CA . GLN B 1 42 ? -2.701 20.391 12.594 1 96.56 42 GLN B CA 1
ATOM 1588 C C . GLN B 1 42 ? -3.959 19.984 11.836 1 96.56 42 GLN B C 1
ATOM 1590 O O . GLN B 1 42 ? -4.715 20.828 11.367 1 96.56 42 GLN B O 1
ATOM 1595 N N . ALA B 1 43 ? -4.148 18.703 11.742 1 97.06 43 ALA B N 1
ATOM 1596 C CA . ALA B 1 43 ? -5.32 18.172 11.039 1 97.06 43 ALA B CA 1
ATOM 1597 C C . ALA B 1 43 ? -5.676 16.781 11.547 1 97.06 43 ALA B C 1
ATOM 1599 O O . ALA B 1 43 ? -4.852 16.109 12.172 1 97.06 43 ALA B O 1
ATOM 1600 N N . TRP B 1 44 ? -6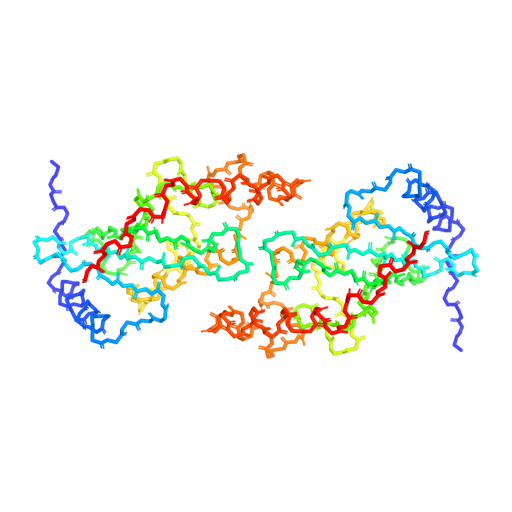.871 16.438 11.367 1 97.38 44 TRP B N 1
ATOM 1601 C CA . TRP B 1 44 ? -7.348 15.062 11.539 1 97.38 44 TRP B CA 1
ATOM 1602 C C . TRP B 1 44 ? -7.438 14.352 10.188 1 97.38 44 TRP B C 1
ATOM 1604 O O . TRP B 1 44 ? -7.926 14.914 9.211 1 97.38 44 TRP B O 1
ATOM 1614 N N . ILE B 1 45 ? -6.961 13.18 10.141 1 97.38 45 ILE B N 1
ATOM 1615 C CA . ILE B 1 45 ? -7.078 12.328 8.969 1 97.38 45 ILE B CA 1
ATOM 1616 C C . ILE B 1 45 ? -7.816 11.039 9.328 1 97.38 45 ILE B C 1
ATOM 1618 O O . ILE B 1 45 ? -7.414 10.32 10.25 1 97.38 45 ILE B O 1
ATOM 1622 N N . ARG B 1 46 ? -8.875 10.797 8.648 1 97.12 46 ARG B N 1
ATOM 1623 C CA . ARG B 1 46 ? -9.594 9.539 8.844 1 97.12 46 ARG B CA 1
ATOM 1624 C C . ARG B 1 46 ? -8.875 8.383 8.164 1 97.12 46 ARG B C 1
ATOM 1626 O O . ARG B 1 46 ? -8.406 8.516 7.027 1 97.12 46 ARG B O 1
ATOM 1633 N N . GLY B 1 47 ? -8.781 7.289 8.883 1 97.38 47 GLY B N 1
ATOM 1634 C CA . GLY B 1 47 ? -8.18 6.113 8.281 1 97.38 47 GLY B CA 1
ATOM 1635 C C . GLY B 1 47 ? -8.977 5.562 7.117 1 97.38 47 GLY B C 1
ATOM 1636 O O . GLY B 1 47 ? -10.195 5.395 7.219 1 97.38 47 GLY B O 1
ATOM 1637 N N . PRO B 1 48 ? -8.336 5.289 6.043 1 96.69 48 PRO B N 1
ATOM 1638 C CA . PRO B 1 48 ? -9.055 4.852 4.848 1 96.69 48 PRO B CA 1
ATOM 1639 C C . PRO B 1 48 ? -9.688 3.473 5.012 1 96.69 48 PRO B C 1
ATOM 1641 O O . PRO B 1 48 ? -9.102 2.59 5.645 1 96.69 48 PRO B O 1
ATOM 1644 N N . ASP B 1 49 ? -10.812 3.262 4.328 1 94.06 49 ASP B N 1
ATOM 1645 C CA . ASP B 1 49 ? -11.492 1.968 4.336 1 94.06 49 ASP B CA 1
ATOM 1646 C C . ASP B 1 49 ? -10.641 0.901 3.652 1 94.06 49 ASP B C 1
ATOM 1648 O O . ASP B 1 49 ? -9.953 1.184 2.666 1 94.06 49 ASP B O 1
ATOM 1652 N N . GLY B 1 50 ? -10.75 -0.248 4.219 1 92.94 50 GLY B N 1
ATOM 1653 C CA . GLY B 1 50 ? -10.016 -1.332 3.588 1 92.94 50 GLY B CA 1
ATOM 1654 C C . GLY B 1 50 ? -8.539 -1.324 3.922 1 92.94 50 GLY B C 1
ATOM 1655 O O . GLY B 1 50 ? -7.723 -1.868 3.172 1 92.94 50 GLY B O 1
ATOM 1656 N N . THR B 1 51 ? -8.141 -0.596 4.895 1 96.5 51 THR B N 1
ATOM 1657 C CA . THR B 1 51 ? -6.789 -0.605 5.438 1 96.5 51 THR B CA 1
ATOM 1658 C C . THR B 1 51 ? -6.801 -0.996 6.914 1 96.5 51 THR B C 1
ATOM 1660 O O . THR B 1 51 ? -7.859 -1.029 7.543 1 96.5 51 THR B O 1
ATOM 1663 N N . PRO B 1 52 ? -5.66 -1.317 7.434 1 97.06 52 PRO B N 1
ATOM 1664 C CA . PRO B 1 52 ? -5.609 -1.608 8.867 1 97.06 52 PRO B CA 1
ATOM 1665 C C . PRO B 1 52 ? -5.953 -0.394 9.727 1 97.06 52 PRO B C 1
ATOM 1667 O O . PRO B 1 52 ? -6.133 -0.523 10.945 1 97.06 52 PRO B O 1
ATOM 1670 N N . TYR B 1 53 ? -6.07 0.733 9.164 1 97.88 53 TYR B N 1
ATOM 1671 C CA . TYR B 1 53 ? -6.293 1.976 9.891 1 97.88 53 TYR B CA 1
ATOM 1672 C C . TYR B 1 53 ? -7.754 2.398 9.82 1 97.88 53 TYR B C 1
ATOM 1674 O O . TYR B 1 53 ? -8.141 3.434 10.367 1 97.88 53 TYR B O 1
ATOM 1682 N N . GLU B 1 54 ? -8.57 1.628 9.117 1 96 54 GLU B N 1
ATOM 1683 C CA . GLU B 1 54 ? -9.992 1.909 8.945 1 96 54 GLU B CA 1
ATOM 1684 C C . GLU B 1 54 ? -10.672 2.178 10.289 1 96 54 GLU B C 1
ATOM 1686 O O . GLU B 1 54 ? -10.438 1.459 11.258 1 96 54 GLU B O 1
ATOM 1691 N N . GLY B 1 55 ? -11.492 3.277 10.281 1 95.12 55 GLY B N 1
ATOM 1692 C CA . GLY B 1 55 ? -12.234 3.623 11.477 1 95.12 55 GLY B CA 1
ATOM 1693 C C . GLY B 1 55 ? -11.469 4.527 12.422 1 95.12 55 GLY B C 1
ATOM 1694 O O . GLY B 1 55 ? -12.039 5.074 13.367 1 95.12 55 GLY B O 1
ATOM 1695 N N . GLY B 1 56 ? -10.188 4.66 12.211 1 97.25 56 GLY B N 1
ATOM 1696 C CA . GLY B 1 56 ? -9.367 5.523 13.039 1 97.25 56 GLY B CA 1
ATOM 1697 C C . GLY B 1 56 ? -9.414 6.98 12.625 1 97.25 56 GLY B C 1
ATOM 1698 O O . GLY B 1 56 ? -9.688 7.285 11.461 1 97.25 56 GLY B O 1
ATOM 1699 N N . TYR B 1 57 ? -9.18 7.82 13.57 1 97.44 57 TYR B N 1
ATOM 1700 C CA . TYR B 1 57 ? -8.953 9.242 13.352 1 97.44 57 TYR B CA 1
ATOM 1701 C C . TYR B 1 57 ? -7.586 9.664 13.883 1 97.44 57 TYR B C 1
ATOM 1703 O O . TYR B 1 57 ? -7.328 9.586 15.086 1 97.44 57 TYR B O 1
ATOM 1711 N N . PHE B 1 58 ? -6.766 10.164 12.984 1 98.38 58 PHE B N 1
ATOM 1712 C CA . PHE B 1 58 ? -5.379 10.422 13.344 1 98.38 58 PHE B CA 1
ATOM 1713 C C . PHE B 1 58 ? -5.082 11.922 13.312 1 98.38 58 PHE B C 1
ATOM 1715 O O . PHE B 1 58 ? -5.336 12.586 12.305 1 98.38 58 PHE B O 1
ATOM 1722 N N . LYS B 1 59 ? -4.613 12.398 14.398 1 97.94 59 LYS B N 1
ATOM 1723 C CA . LYS B 1 59 ? -4.152 13.781 14.438 1 97.94 59 LYS B CA 1
ATOM 1724 C C . LYS B 1 59 ? -2.715 13.898 13.938 1 97.94 59 LYS B C 1
ATOM 1726 O O . LYS B 1 59 ? -1.854 13.094 14.305 1 97.94 59 LYS B O 1
ATOM 1731 N N . VAL B 1 60 ? -2.518 14.836 13.023 1 98.19 60 VAL B N 1
ATOM 1732 C CA . VAL B 1 60 ? -1.184 15.07 12.477 1 98.19 60 VAL B CA 1
ATOM 1733 C C . VAL B 1 60 ? -0.821 16.547 12.602 1 98.19 60 VAL B C 1
ATOM 1735 O O . VAL B 1 60 ? -1.695 17.391 12.812 1 98.19 60 VAL B O 1
ATOM 1738 N N . LYS B 1 61 ? 0.469 16.766 12.516 1 97.31 61 LYS B N 1
ATOM 1739 C CA . LYS B 1 61 ? 0.943 18.141 12.516 1 97.31 61 LYS B CA 1
ATOM 1740 C C . LYS B 1 61 ? 2.018 18.359 11.453 1 97.31 61 LYS B C 1
ATOM 1742 O O . LYS B 1 61 ? 2.848 17.469 11.219 1 97.31 61 LYS B O 1
ATOM 1747 N N . LEU B 1 62 ? 1.932 19.469 10.844 1 97.06 62 LEU B N 1
ATOM 1748 C CA . LEU B 1 62 ? 2.961 19.969 9.938 1 97.06 62 LEU B CA 1
ATOM 1749 C C . LEU B 1 62 ? 3.711 21.141 10.539 1 97.06 62 LEU B C 1
ATOM 1751 O O . LEU B 1 62 ? 3.098 22.141 10.922 1 97.06 62 LEU B O 1
ATOM 1755 N N . GLN B 1 63 ? 4.965 20.984 10.695 1 96.25 63 GLN B N 1
ATOM 1756 C CA . GLN B 1 63 ? 5.801 22.031 11.258 1 96.25 63 GLN B CA 1
ATOM 1757 C C . GLN B 1 63 ? 6.621 22.734 10.18 1 96.25 63 GLN B C 1
ATOM 1759 O O . GLN B 1 63 ? 7.434 22.094 9.5 1 96.25 63 GLN B O 1
ATOM 1764 N N . MET B 1 64 ? 6.383 24 10.055 1 94.5 64 MET B N 1
ATOM 1765 C CA . MET B 1 64 ? 7.133 24.812 9.102 1 94.5 64 MET B CA 1
ATOM 1766 C C . MET B 1 64 ? 8.32 25.484 9.773 1 94.5 64 MET B C 1
ATOM 1768 O O . MET B 1 64 ? 8.211 25.938 10.914 1 94.5 64 MET B O 1
ATOM 1772 N N . ASP B 1 65 ? 9.391 25.406 9.086 1 92.62 65 ASP B N 1
ATOM 1773 C CA . ASP B 1 65 ? 10.516 26.203 9.586 1 92.62 65 ASP B CA 1
ATOM 1774 C C . ASP B 1 65 ? 10.719 27.453 8.75 1 92.62 65 ASP B C 1
ATOM 1776 O O . ASP B 1 65 ? 9.859 27.812 7.941 1 92.62 65 ASP B O 1
ATOM 1780 N N . GLU B 1 66 ? 11.758 28.203 8.953 1 92.19 66 GLU B N 1
ATOM 1781 C CA . GLU B 1 66 ? 11.984 29.5 8.32 1 92.19 66 GLU B CA 1
ATOM 1782 C C . GLU B 1 66 ? 12.172 29.344 6.809 1 92.19 66 GLU B C 1
ATOM 1784 O O . GLU B 1 66 ? 12 30.312 6.059 1 92.19 66 GLU B O 1
ATOM 1789 N N . GLY B 1 67 ? 12.477 28.219 6.34 1 93.94 67 GLY B N 1
ATOM 1790 C CA . GLY B 1 67 ? 12.742 27.984 4.93 1 93.94 67 GLY B CA 1
ATOM 1791 C C . GLY B 1 67 ? 11.5 27.672 4.129 1 93.94 67 GLY B C 1
ATOM 1792 O O . GLY B 1 67 ? 11.547 27.578 2.898 1 93.94 67 GLY B O 1
ATOM 1793 N N . PHE B 1 68 ? 10.391 27.594 4.793 1 94.06 68 PHE B N 1
ATOM 1794 C CA . PHE B 1 68 ? 9.156 27.281 4.086 1 94.06 68 PHE B CA 1
ATOM 1795 C C . PHE B 1 68 ? 8.719 28.469 3.221 1 94.06 68 PHE B C 1
ATOM 1797 O O . PHE B 1 68 ? 8.781 29.609 3.66 1 94.06 68 PHE B O 1
ATOM 1804 N N . PRO B 1 69 ? 8.367 28.188 2.037 1 94.12 69 PRO B N 1
ATOM 1805 C CA . PRO B 1 69 ? 8.047 26.953 1.332 1 94.12 69 PRO B CA 1
ATOM 1806 C C . PRO B 1 69 ? 9.211 26.438 0.487 1 94.12 69 PRO B C 1
ATOM 1808 O O . PRO B 1 69 ? 9.055 25.469 -0.262 1 94.12 69 PRO B O 1
ATOM 1811 N N . ASP B 1 70 ? 10.352 27 0.541 1 95.31 70 ASP B N 1
ATOM 1812 C CA . ASP B 1 70 ? 11.5 26.5 -0.206 1 95.31 70 ASP B CA 1
ATOM 1813 C C . ASP B 1 70 ? 11.961 25.156 0.335 1 95.31 70 ASP B C 1
ATOM 1815 O O . ASP B 1 70 ? 12.469 24.312 -0.415 1 95.31 70 ASP B O 1
ATOM 1819 N N . THR B 1 71 ? 11.75 24.969 1.599 1 95.56 71 THR B N 1
ATOM 1820 C CA . THR B 1 71 ? 11.945 23.672 2.248 1 95.56 71 THR B CA 1
ATOM 1821 C C . THR B 1 71 ? 10.609 23.094 2.703 1 95.56 71 THR B C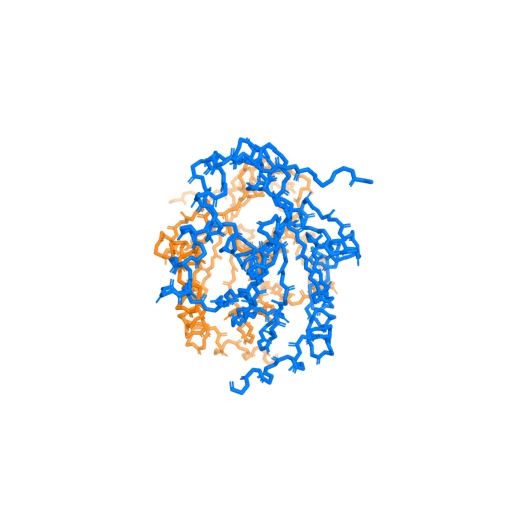 1
ATOM 1823 O O . THR B 1 71 ? 9.68 23.828 3.043 1 95.56 71 THR B O 1
ATOM 1826 N N . PRO B 1 72 ? 10.5 21.781 2.66 1 96.56 72 PRO B N 1
ATOM 1827 C CA . PRO B 1 72 ? 9.234 21.156 3.051 1 96.56 72 PRO B CA 1
ATOM 1828 C C . PRO B 1 72 ? 8.969 21.266 4.551 1 96.56 72 PRO B C 1
ATOM 1830 O O . PRO B 1 72 ? 9.906 21.375 5.344 1 96.56 72 PRO B O 1
ATOM 1833 N N . PRO B 1 73 ? 7.691 21.297 4.902 1 96.5 73 PRO B N 1
ATOM 1834 C CA . PRO B 1 73 ? 7.395 21.109 6.324 1 96.5 73 PRO B CA 1
ATOM 1835 C C . PRO B 1 73 ? 7.762 19.719 6.836 1 96.5 73 PRO B C 1
ATOM 1837 O O . PRO B 1 73 ? 7.906 18.797 6.047 1 96.5 73 PRO B O 1
ATOM 1840 N N . LYS B 1 74 ? 7.941 19.625 8.117 1 97.25 74 LYS B N 1
ATOM 1841 C CA . LYS B 1 74 ? 8.07 18.328 8.773 1 97.25 74 LYS B CA 1
ATOM 1842 C C . LYS B 1 74 ? 6.723 17.828 9.273 1 97.25 74 LYS B C 1
ATOM 1844 O O . LYS B 1 74 ? 5.93 18.594 9.82 1 97.25 74 LYS B O 1
ATOM 1849 N N . GLY B 1 75 ? 6.453 16.609 8.961 1 98.06 75 GLY B N 1
ATOM 1850 C CA . GLY B 1 75 ? 5.18 16.031 9.359 1 98.06 75 GLY B CA 1
ATOM 1851 C C . GLY B 1 75 ? 5.301 15.094 10.547 1 98.06 75 GLY B C 1
ATOM 1852 O O . GLY B 1 75 ? 6.285 14.359 10.664 1 98.06 75 GLY B O 1
ATOM 1853 N N . TYR B 1 76 ? 4.312 15.133 11.383 1 98.5 76 TYR B N 1
ATOM 1854 C CA . TYR B 1 76 ? 4.266 14.25 12.547 1 98.5 76 TYR B CA 1
ATOM 1855 C C . TYR B 1 76 ? 2.865 13.688 12.75 1 98.5 76 TYR B C 1
ATOM 1857 O O . TYR B 1 76 ? 1.873 14.406 12.586 1 98.5 76 TYR B O 1
ATOM 1865 N N . PHE B 1 77 ? 2.855 12.422 13.055 1 98.69 77 PHE B N 1
ATOM 1866 C CA . PHE B 1 77 ? 1.644 11.898 13.68 1 98.69 77 PHE B CA 1
ATOM 1867 C C . PHE B 1 77 ? 1.617 12.219 15.164 1 98.69 77 PHE B C 1
ATOM 1869 O O . PHE B 1 77 ? 2.543 11.867 15.898 1 98.69 77 PHE B O 1
ATOM 1876 N N . LEU B 1 78 ? 0.587 12.906 15.594 1 97.94 78 LEU B N 1
ATOM 1877 C CA . LEU B 1 78 ? 0.393 13.133 17.016 1 97.94 78 LEU B CA 1
ATOM 1878 C C . LEU B 1 78 ? -0.321 11.953 17.672 1 97.94 78 LEU B C 1
ATOM 1880 O O . LEU B 1 78 ? -0.074 11.641 18.844 1 97.94 78 LEU B O 1
ATOM 1884 N N . THR B 1 79 ? -1.269 11.352 16.969 1 97.81 79 THR B N 1
ATOM 1885 C CA . THR B 1 79 ? -1.852 10.086 17.406 1 97.81 79 THR B CA 1
ATOM 1886 C C . THR B 1 79 ? -0.873 8.938 17.172 1 97.81 79 THR B C 1
ATOM 1888 O O . THR B 1 79 ? -0.325 8.789 16.078 1 97.81 79 THR B O 1
ATOM 1891 N N . LYS B 1 80 ? -0.637 8.133 18.203 1 97.56 80 LYS B N 1
ATOM 1892 C CA . LYS B 1 80 ? 0.255 6.992 18.047 1 97.56 80 LYS B CA 1
ATOM 1893 C C . LYS B 1 80 ? -0.269 6.027 16.984 1 97.56 80 LYS B C 1
ATOM 1895 O O . LYS B 1 80 ? -1.474 5.777 16.906 1 97.56 80 LYS B O 1
ATOM 1900 N N . ILE B 1 81 ? 0.634 5.543 16.219 1 98.38 81 ILE B N 1
ATOM 1901 C CA . ILE B 1 81 ? 0.26 4.664 15.117 1 98.38 81 ILE B CA 1
ATOM 1902 C C . ILE B 1 81 ? 1.36 3.631 14.883 1 98.38 81 ILE B C 1
ATOM 1904 O O . ILE B 1 81 ? 2.543 3.922 15.07 1 98.38 81 ILE B O 1
ATOM 1908 N N . PHE B 1 82 ? 0.985 2.414 14.594 1 98.56 82 PHE B N 1
ATOM 1909 C CA . PHE B 1 82 ? 1.922 1.398 14.125 1 98.56 82 PHE B CA 1
ATOM 1910 C C . PHE B 1 82 ? 2.016 1.404 12.609 1 98.56 82 PHE B C 1
ATOM 1912 O O . PHE B 1 82 ? 1.108 0.926 11.922 1 98.56 82 PHE B O 1
ATOM 1919 N N . HIS B 1 83 ? 3.004 1.968 12.055 1 98.62 83 HIS B N 1
ATOM 1920 C CA . HIS B 1 83 ? 3.178 2.18 10.625 1 98.62 83 HIS B CA 1
ATOM 1921 C C . HIS B 1 83 ? 4.656 2.211 10.25 1 98.62 83 HIS B C 1
ATOM 1923 O O . HIS B 1 83 ? 5.473 2.791 10.969 1 98.62 83 HIS B O 1
ATOM 1929 N N . PRO B 1 84 ? 5.02 1.69 9.125 1 98.31 84 PRO B N 1
ATOM 1930 C CA . PRO B 1 84 ? 6.434 1.637 8.734 1 98.31 84 PRO B CA 1
ATOM 1931 C C . PRO B 1 84 ? 7.062 3.021 8.617 1 98.31 84 PRO B C 1
ATOM 1933 O O . PRO B 1 84 ? 8.219 3.217 9.016 1 98.31 84 PRO B O 1
ATOM 1936 N N . ASN B 1 85 ? 6.336 3.984 8.117 1 98.38 85 ASN B N 1
ATOM 1937 C CA . ASN B 1 85 ? 6.922 5.273 7.766 1 98.38 85 ASN B CA 1
ATOM 1938 C C . ASN B 1 85 ? 6.719 6.301 8.875 1 98.38 85 ASN B C 1
ATOM 1940 O O . ASN B 1 85 ? 6.832 7.508 8.633 1 98.38 85 ASN B O 1
ATOM 1944 N N . VAL B 1 86 ? 6.359 5.859 10.039 1 98.69 86 VAL B N 1
ATOM 1945 C CA . VAL B 1 86 ? 6.176 6.738 11.188 1 98.69 86 VAL B CA 1
ATOM 1946 C C . VAL B 1 86 ? 7.043 6.254 12.352 1 98.69 86 VAL B C 1
ATOM 1948 O O . VAL B 1 86 ? 6.945 5.098 12.766 1 98.69 86 VAL B O 1
ATOM 1951 N N . SER B 1 87 ? 7.859 7.16 12.852 1 98.25 87 SER B N 1
ATOM 1952 C CA . SER B 1 87 ? 8.742 6.801 13.953 1 98.25 87 SER B CA 1
ATOM 1953 C C . SER B 1 87 ? 7.977 6.734 15.273 1 98.25 87 SER B C 1
ATOM 1955 O O . SER B 1 87 ? 6.805 7.113 15.336 1 98.25 87 SER B O 1
ATOM 1957 N N . GLU B 1 88 ? 8.648 6.277 16.266 1 96.31 88 GLU B N 1
ATOM 1958 C CA . GLU B 1 88 ? 8.062 6.203 17.594 1 96.31 88 GLU B CA 1
ATOM 1959 C C . GLU B 1 88 ? 7.645 7.582 18.094 1 96.31 88 GLU B C 1
ATOM 1961 O O . GLU B 1 88 ? 6.664 7.711 18.828 1 96.31 88 GLU B O 1
ATOM 1966 N N . LYS B 1 89 ? 8.352 8.594 17.672 1 97.38 89 LYS B N 1
ATOM 1967 C CA . LYS B 1 89 ? 8.062 9.961 18.094 1 97.38 89 LYS B CA 1
ATOM 1968 C C . LYS B 1 89 ? 7.035 10.625 17.188 1 97.38 89 LYS B C 1
ATOM 1970 O O . LYS B 1 89 ? 6.656 11.773 17.406 1 97.38 89 LYS B O 1
ATOM 1975 N N . GLY B 1 90 ? 6.629 9.891 16.156 1 98.38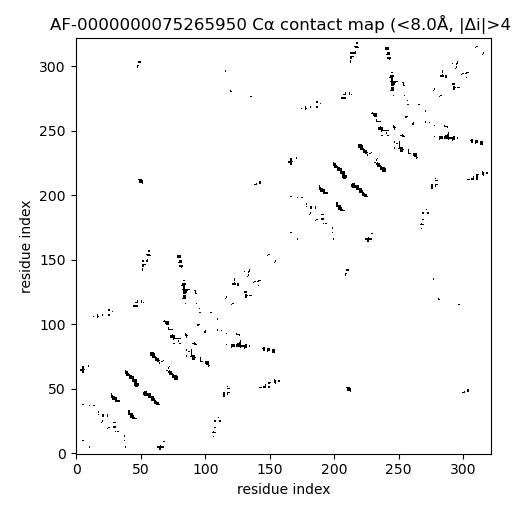 90 GLY B N 1
ATOM 1976 C CA . GLY B 1 90 ? 5.566 10.375 15.297 1 98.38 90 GLY B CA 1
ATOM 1977 C C . GLY B 1 90 ? 6.082 11.008 14.016 1 98.38 90 GLY B C 1
ATOM 1978 O O . GLY B 1 90 ? 5.293 11.43 13.164 1 98.38 90 GLY B O 1
ATOM 1979 N N . GLU B 1 91 ? 7.426 11.055 13.805 1 98.5 91 GLU B N 1
ATOM 1980 C CA . GLU B 1 91 ? 7.996 11.633 12.594 1 98.5 91 GLU B CA 1
ATOM 1981 C C . GLU B 1 91 ? 7.574 10.852 11.352 1 98.5 91 GLU B C 1
ATOM 1983 O O . GLU B 1 91 ? 7.551 9.617 11.375 1 98.5 91 GLU B O 1
ATOM 1988 N N . ILE B 1 92 ? 7.273 11.578 10.336 1 98.5 92 ILE B N 1
ATOM 1989 C CA . ILE B 1 92 ? 6.828 10.938 9.102 1 98.5 92 ILE B CA 1
ATOM 1990 C C . ILE B 1 92 ? 7.949 10.969 8.062 1 98.5 92 ILE B C 1
ATOM 1992 O O . ILE B 1 92 ? 8.617 12 7.891 1 98.5 92 ILE B O 1
ATOM 1996 N N . CYS B 1 93 ? 8.117 9.875 7.422 1 96.94 93 CYS B N 1
ATOM 1997 C CA . CYS B 1 93 ? 9.055 9.82 6.309 1 96.94 93 CYS B CA 1
ATOM 1998 C C . CYS B 1 93 ? 8.336 9.523 5 1 96.94 93 CYS B C 1
ATOM 2000 O O . CYS B 1 93 ? 7.777 8.43 4.832 1 96.94 93 CYS B O 1
ATOM 2002 N N . VAL B 1 94 ? 8.414 10.422 4.125 1 94.31 94 VAL B N 1
ATOM 2003 C CA . VAL B 1 94 ? 7.898 10.266 2.768 1 94.31 94 VAL B CA 1
ATOM 2004 C C . VAL B 1 94 ? 8.688 11.156 1.813 1 94.31 94 VAL B C 1
ATOM 2006 O O . VAL B 1 94 ? 9.109 12.258 2.188 1 94.31 94 VAL B O 1
ATOM 2009 N N . ASN B 1 95 ? 8.836 10.758 0.64 1 91.75 95 ASN B N 1
ATOM 2010 C CA . ASN B 1 95 ? 9.688 11.453 -0.312 1 91.75 95 ASN B CA 1
ATOM 2011 C C . ASN B 1 95 ? 9.148 12.836 -0.647 1 91.75 95 ASN B C 1
ATOM 2013 O O . ASN B 1 95 ? 9.914 13.773 -0.888 1 91.75 95 ASN B O 1
ATOM 2017 N N . THR B 1 96 ? 7.871 12.961 -0.667 1 92.56 96 THR B N 1
ATOM 2018 C CA . THR B 1 96 ? 7.223 14.227 -0.985 1 92.56 96 THR B CA 1
ATOM 2019 C C . THR B 1 96 ? 7.66 15.32 -0.011 1 92.56 96 THR B C 1
ATOM 2021 O O . THR B 1 96 ? 7.703 16.5 -0.371 1 92.56 96 THR B O 1
ATOM 2024 N N . LEU B 1 97 ? 8 14.977 1.211 1 95.38 97 LEU B N 1
ATOM 2025 C CA . LEU B 1 97 ? 8.406 15.938 2.232 1 95.38 97 LEU B CA 1
ATOM 2026 C C . LEU B 1 97 ? 9.922 16.016 2.342 1 95.38 97 LEU B C 1
ATOM 2028 O O . LEU B 1 97 ? 10.453 16.516 3.332 1 95.38 97 LEU B O 1
ATOM 2032 N N . LYS B 1 98 ? 10.578 15.383 1.386 1 94.44 98 LYS B N 1
ATOM 2033 C CA . LYS B 1 98 ? 12.039 15.414 1.326 1 94.44 98 LYS B CA 1
ATOM 2034 C C . LYS B 1 98 ? 12.523 15.719 -0.088 1 94.44 98 LYS B C 1
ATOM 2036 O O . LYS B 1 98 ? 12.438 16.859 -0.55 1 94.44 98 LYS B O 1
ATOM 2041 N N . LYS B 1 99 ? 12.977 14.711 -0.828 1 94.31 99 LYS B N 1
ATOM 2042 C CA . LYS B 1 99 ? 13.68 14.891 -2.092 1 94.31 99 LYS B CA 1
ATOM 2043 C C . LYS B 1 99 ? 12.727 15.328 -3.199 1 94.31 99 LYS B C 1
ATOM 2045 O O . LYS B 1 99 ? 13.133 16.016 -4.141 1 94.31 99 LYS B O 1
ATOM 2050 N N . ASP B 1 100 ? 11.484 15.07 -3.039 1 94.94 100 ASP B N 1
ATOM 2051 C CA . ASP B 1 100 ? 10.539 15.352 -4.113 1 94.94 100 ASP B CA 1
ATOM 2052 C C . ASP B 1 100 ? 9.734 16.609 -3.816 1 94.94 100 ASP B C 1
ATOM 2054 O O . ASP B 1 100 ? 8.773 16.922 -4.523 1 94.94 100 ASP B O 1
ATOM 2058 N N . TRP B 1 101 ? 10.133 17.391 -2.824 1 96.88 101 TRP B N 1
ATOM 2059 C CA . TRP B 1 101 ? 9.398 18.594 -2.449 1 96.88 101 TRP B CA 1
ATOM 2060 C C . TRP B 1 101 ? 9.562 19.672 -3.502 1 96.88 101 TRP B C 1
ATOM 2062 O O . TRP B 1 101 ? 10.656 19.891 -4.02 1 96.88 101 TRP B O 1
ATOM 2072 N N . LYS B 1 102 ? 8.492 20.281 -3.795 1 95.69 102 LYS B N 1
ATOM 2073 C CA . LYS B 1 102 ? 8.445 21.5 -4.598 1 95.69 102 LYS B CA 1
ATOM 2074 C C . LYS B 1 102 ? 7.711 22.625 -3.865 1 95.69 102 LYS B C 1
ATOM 2076 O O . LYS B 1 102 ? 6.656 22.391 -3.271 1 95.69 102 LYS B O 1
ATOM 2081 N N . SER B 1 103 ? 8.25 23.797 -3.982 1 95.75 103 SER B N 1
ATOM 2082 C CA . SER B 1 103 ? 7.703 24.922 -3.238 1 95.75 103 SER B CA 1
ATOM 2083 C C . SER B 1 103 ? 6.262 25.203 -3.643 1 95.75 103 SER B C 1
ATOM 2085 O O . SER B 1 103 ? 5.527 25.875 -2.914 1 95.75 103 SER B O 1
ATOM 2087 N N . GLU B 1 104 ? 5.875 24.688 -4.785 1 95.31 104 GLU B N 1
ATOM 2088 C CA . GLU B 1 104 ? 4.523 24.922 -5.277 1 95.31 104 GLU B CA 1
ATOM 2089 C C . GLU B 1 104 ? 3.512 24.016 -4.578 1 95.31 104 GLU B C 1
ATOM 2091 O O . GLU B 1 104 ? 2.307 24.266 -4.637 1 95.31 104 GLU B O 1
ATOM 2096 N N . LEU B 1 105 ? 4.078 22.969 -3.943 1 94.56 105 LEU B N 1
ATOM 2097 C CA . LEU B 1 105 ? 3.164 22.062 -3.246 1 94.56 105 LEU B CA 1
ATOM 2098 C C . LEU B 1 105 ? 2.562 22.75 -2.021 1 94.56 105 LEU B C 1
ATOM 2100 O O . LEU B 1 105 ? 3.223 23.562 -1.371 1 94.56 105 LEU B O 1
ATOM 2104 N N . GLY B 1 106 ? 1.368 22.547 -1.698 1 93.31 106 GLY B N 1
ATOM 2105 C CA . GLY B 1 106 ? 0.678 23.188 -0.587 1 93.31 106 GLY B CA 1
ATOM 2106 C C . GLY B 1 106 ? 0.371 22.234 0.55 1 93.31 106 GLY B C 1
ATOM 2107 O O . GLY B 1 106 ? 0.683 21.047 0.469 1 93.31 106 GLY B O 1
ATOM 2108 N N . ILE B 1 107 ? -0.155 22.766 1.567 1 95.38 107 ILE B N 1
ATOM 2109 C CA . ILE B 1 107 ? -0.489 22.047 2.789 1 95.38 107 ILE B CA 1
ATOM 2110 C C . ILE B 1 107 ? -1.475 20.922 2.473 1 95.38 107 ILE B C 1
ATOM 2112 O O . ILE B 1 107 ? -1.359 19.812 3.006 1 95.38 107 ILE B O 1
ATOM 2116 N N . GLU B 1 108 ? -2.389 21.203 1.605 1 95.81 108 GLU B N 1
ATOM 2117 C CA . GLU B 1 108 ? -3.357 20.172 1.215 1 95.81 108 GLU B CA 1
ATOM 2118 C C . GLU B 1 108 ? -2.664 18.953 0.611 1 95.81 108 GLU B C 1
ATOM 2120 O O . GLU B 1 108 ? -2.98 17.812 0.96 1 95.81 108 GLU B O 1
ATOM 2125 N N . HIS B 1 109 ? -1.772 19.219 -0.281 1 95.12 109 HIS B N 1
ATOM 2126 C CA . HIS B 1 109 ? -1.028 18.141 -0.929 1 95.12 109 HIS B CA 1
ATOM 2127 C C . HIS B 1 109 ? -0.28 17.297 0.094 1 95.12 109 HIS B C 1
ATOM 2129 O O . HIS B 1 109 ? -0.265 16.062 -0.002 1 95.12 109 HIS B O 1
ATOM 2135 N N . VAL B 1 110 ? 0.318 17.984 1.064 1 97 110 VAL B N 1
ATOM 2136 C CA . VAL B 1 110 ? 1.072 17.297 2.104 1 97 110 VAL B CA 1
ATOM 2137 C C . VAL B 1 110 ? 0.135 16.406 2.916 1 97 110 VAL B C 1
ATOM 2139 O O . VAL B 1 110 ? 0.439 15.234 3.164 1 97 110 VAL B O 1
ATOM 2142 N N . LEU B 1 111 ? -1.011 16.922 3.242 1 97.38 111 LEU B N 1
ATOM 2143 C CA . LEU B 1 111 ? -1.968 16.156 4.039 1 97.38 111 LEU B CA 1
ATOM 2144 C C . LEU B 1 111 ? -2.506 14.969 3.252 1 97.38 111 LEU B C 1
ATOM 2146 O O . LEU B 1 111 ? -2.666 13.875 3.803 1 97.38 111 LEU B O 1
ATOM 2150 N N . LEU B 1 112 ? -2.77 15.148 1.948 1 95.75 112 LEU B N 1
ATOM 2151 C CA . LEU B 1 112 ? -3.205 14.047 1.093 1 95.75 112 LEU B CA 1
ATOM 2152 C C . LEU B 1 112 ? -2.117 12.984 0.974 1 95.75 112 LEU B C 1
ATOM 2154 O O . LEU B 1 112 ? -2.412 11.789 0.962 1 95.75 112 LEU B O 1
ATOM 2158 N N . THR B 1 113 ? -0.857 13.477 0.866 1 95.69 113 THR B N 1
ATOM 2159 C CA . THR B 1 113 ? 0.281 12.562 0.815 1 95.69 113 THR B CA 1
ATOM 2160 C C . THR B 1 113 ? 0.325 11.68 2.061 1 95.69 113 THR B C 1
ATOM 2162 O O . THR B 1 113 ? 0.532 10.469 1.965 1 95.69 113 THR B O 1
ATOM 2165 N N . ILE B 1 114 ? 0.124 12.297 3.184 1 97.38 114 ILE B N 1
ATOM 2166 C CA . ILE B 1 114 ? 0.134 11.562 4.441 1 97.38 114 ILE B CA 1
ATOM 2167 C C . ILE B 1 114 ? -1.022 10.562 4.465 1 97.38 114 ILE B C 1
ATOM 2169 O O . ILE B 1 114 ? -0.852 9.414 4.879 1 97.38 114 ILE B O 1
ATOM 2173 N N . LYS B 1 115 ? -2.203 10.969 4.086 1 96.75 115 LYS B N 1
ATOM 2174 C CA . LYS B 1 115 ? -3.326 10.047 3.98 1 96.75 115 LYS B CA 1
ATOM 2175 C C . LYS B 1 115 ? -2.988 8.867 3.066 1 96.75 115 LYS B C 1
ATOM 2177 O O . LYS B 1 115 ? -3.314 7.723 3.375 1 96.75 115 LYS B O 1
ATOM 2182 N N . CYS B 1 116 ? -2.371 9.156 1.934 1 94.44 116 CYS B N 1
ATOM 2183 C CA . CYS B 1 116 ? -2.002 8.125 0.97 1 94.44 116 CYS B CA 1
ATOM 2184 C C . CYS B 1 116 ? -1.032 7.121 1.587 1 94.44 116 CYS B C 1
ATOM 2186 O O . CYS B 1 116 ? -1.072 5.934 1.265 1 94.44 116 CYS B O 1
ATOM 2188 N N . LEU B 1 117 ? -0.197 7.621 2.473 1 95.75 117 LEU B N 1
ATOM 2189 C CA . LEU B 1 117 ? 0.742 6.742 3.158 1 95.75 117 LEU B CA 1
ATOM 2190 C C . LEU B 1 117 ? 0.002 5.676 3.961 1 95.75 117 LEU B C 1
ATOM 2192 O O . LEU B 1 117 ? 0.506 4.566 4.141 1 95.75 117 LEU B O 1
ATOM 2196 N N . LEU B 1 118 ? -1.206 6.008 4.473 1 96.88 118 LEU B N 1
ATOM 2197 C CA . LEU B 1 118 ? -2.008 5.051 5.223 1 96.88 118 LEU B CA 1
ATOM 2198 C C . LEU B 1 118 ? -2.592 3.988 4.301 1 96.88 118 LEU B C 1
ATOM 2200 O O . LEU B 1 118 ? -3.033 2.932 4.762 1 96.88 118 LEU B O 1
ATOM 2204 N N . ILE B 1 119 ? -2.684 4.324 3.02 1 95.12 119 ILE B N 1
ATOM 2205 C CA . ILE B 1 119 ? -3.229 3.41 2.023 1 95.12 119 ILE B CA 1
ATOM 2206 C C . ILE B 1 119 ? -2.113 2.523 1.476 1 95.12 119 ILE B C 1
ATOM 2208 O O . ILE B 1 119 ? -2.25 1.298 1.432 1 95.12 119 ILE B O 1
ATOM 2212 N N . VAL B 1 120 ? -0.969 3.219 1.09 1 93.94 120 VAL B N 1
ATOM 2213 C CA . VAL B 1 120 ? 0.169 2.514 0.51 1 93.94 120 VAL B CA 1
ATOM 2214 C C . VAL B 1 120 ? 1.438 2.848 1.291 1 93.94 120 VAL B C 1
ATOM 2216 O O . VAL B 1 120 ? 2.162 3.781 0.938 1 93.94 120 VAL B O 1
ATOM 2219 N N . PRO B 1 121 ? 1.736 2.078 2.359 1 95.75 121 PRO B N 1
ATOM 2220 C CA . PRO B 1 121 ? 2.996 2.285 3.076 1 95.75 121 PRO B CA 1
ATOM 2221 C C . PRO B 1 121 ? 4.219 1.957 2.223 1 95.75 121 PRO B C 1
ATOM 2223 O O . PRO B 1 121 ? 4.098 1.285 1.196 1 95.75 121 PRO B O 1
ATOM 2226 N N . ASN B 1 122 ? 5.324 2.51 2.596 1 92.06 122 ASN B N 1
ATOM 2227 C CA . ASN B 1 122 ? 6.586 2.236 1.916 1 92.06 122 ASN B CA 1
ATOM 2228 C C . ASN B 1 122 ? 7.59 1.555 2.844 1 92.06 122 ASN B C 1
ATOM 2230 O O . ASN B 1 122 ? 8.375 2.225 3.518 1 92.06 122 ASN B O 1
ATOM 2234 N N . PRO B 1 123 ? 7.684 0.246 2.783 1 91.38 123 PRO B N 1
ATOM 2235 C CA . PRO B 1 123 ? 8.578 -0.462 3.703 1 91.38 123 PRO B CA 1
ATOM 2236 C C . PRO B 1 123 ? 10.055 -0.2 3.41 1 91.38 123 PRO B C 1
ATOM 2238 O O . PRO B 1 123 ? 10.898 -0.35 4.297 1 91.38 123 PRO B O 1
ATOM 2241 N N . GLU B 1 124 ? 10.344 0.179 2.189 1 87.44 124 GLU B N 1
ATOM 2242 C CA . GLU B 1 124 ? 11.734 0.415 1.797 1 87.44 124 GLU B CA 1
ATOM 2243 C C . GLU B 1 124 ? 12.297 1.648 2.494 1 87.44 124 GLU B C 1
ATOM 2245 O O . GLU B 1 124 ? 13.516 1.825 2.559 1 87.44 124 GLU B O 1
ATOM 2250 N N . SER B 1 125 ? 11.477 2.502 2.994 1 91.38 125 SER B N 1
ATOM 2251 C CA . SER B 1 125 ? 11.883 3.709 3.703 1 91.38 125 SER B CA 1
ATOM 2252 C C . SER B 1 125 ? 11.336 3.729 5.125 1 91.38 125 SER B C 1
ATOM 2254 O O . SER B 1 125 ? 10.906 4.773 5.617 1 91.38 125 SER B O 1
ATOM 2256 N N . ALA B 1 126 ? 11.406 2.635 5.781 1 95.5 126 ALA B N 1
ATOM 2257 C CA . ALA B 1 126 ? 10.773 2.473 7.086 1 95.5 126 ALA B CA 1
ATOM 2258 C C . ALA B 1 126 ? 11.539 3.23 8.164 1 95.5 126 ALA B C 1
ATOM 2260 O O . ALA B 1 126 ? 12.758 3.088 8.289 1 95.5 126 ALA B O 1
ATOM 2261 N N . LEU B 1 127 ? 10.875 4.086 8.93 1 97.62 127 LEU B N 1
ATOM 2262 C CA . LEU B 1 127 ? 11.383 4.656 10.172 1 97.62 127 LEU B CA 1
ATOM 2263 C C . LEU B 1 127 ? 11.125 3.717 11.352 1 97.62 127 LEU B C 1
ATOM 2265 O O . LEU B 1 127 ? 11.875 3.725 12.328 1 97.62 127 LEU B O 1
ATOM 2269 N N . ASN B 1 128 ? 10.031 2.994 11.312 1 97.94 128 ASN B N 1
ATOM 2270 C CA . ASN B 1 128 ? 9.734 1.881 12.203 1 97.94 128 ASN B CA 1
ATOM 2271 C C . ASN B 1 128 ? 10.117 0.542 11.578 1 97.94 128 ASN B C 1
ATOM 2273 O O . ASN B 1 128 ? 9.344 -0.029 10.805 1 97.94 128 ASN B O 1
ATOM 2277 N N . GLU B 1 129 ? 11.211 0.061 11.922 1 96.12 129 GLU B N 1
ATOM 2278 C CA . GLU B 1 129 ? 11.797 -1.117 11.281 1 96.12 129 GLU B CA 1
ATOM 2279 C C . GLU B 1 129 ? 10.93 -2.354 11.516 1 96.12 129 GLU B C 1
ATOM 2281 O O . GLU B 1 129 ? 10.773 -3.186 10.625 1 96.12 129 GLU B O 1
ATOM 2286 N N . GLU B 1 130 ? 10.469 -2.445 12.75 1 97.31 130 GLU B N 1
ATOM 2287 C CA . GLU B 1 130 ? 9.609 -3.584 13.07 1 97.31 130 GLU B CA 1
ATOM 2288 C C . GLU B 1 130 ? 8.375 -3.602 12.18 1 97.31 130 GLU B C 1
ATOM 2290 O O . GLU B 1 130 ? 8.023 -4.641 11.617 1 97.31 130 GLU B O 1
ATOM 2295 N N . ALA B 1 131 ? 7.691 -2.521 12.031 1 97.69 131 ALA B N 1
ATOM 2296 C CA . ALA B 1 131 ? 6.508 -2.418 11.188 1 97.69 131 ALA B CA 1
ATOM 2297 C C . ALA B 1 131 ? 6.84 -2.752 9.734 1 97.69 131 ALA B C 1
ATOM 2299 O O . ALA B 1 131 ? 6.094 -3.469 9.07 1 97.69 131 ALA B O 1
ATOM 2300 N N . GLY B 1 132 ? 7.957 -2.195 9.273 1 96.75 132 GLY B N 1
ATOM 2301 C CA . GLY B 1 132 ? 8.383 -2.496 7.918 1 96.75 132 GLY B CA 1
ATOM 2302 C C . GLY B 1 132 ? 8.609 -3.977 7.68 1 96.75 132 GLY B C 1
ATOM 2303 O O . GLY B 1 132 ? 8.156 -4.523 6.672 1 96.75 132 GLY B O 1
ATOM 2304 N N . LYS B 1 133 ? 9.289 -4.594 8.578 1 94.94 133 LYS B N 1
ATOM 2305 C CA . LYS B 1 133 ? 9.586 -6.02 8.469 1 94.94 133 LYS B CA 1
ATOM 2306 C C . LYS B 1 133 ? 8.305 -6.852 8.492 1 94.94 133 LYS B C 1
ATOM 2308 O O . LYS B 1 133 ? 8.125 -7.75 7.668 1 94.94 133 LYS B O 1
ATOM 2313 N N . LEU B 1 134 ? 7.406 -6.543 9.461 1 95.69 134 LEU B N 1
ATOM 2314 C CA . LEU B 1 134 ? 6.152 -7.277 9.578 1 95.69 134 LEU B CA 1
ATOM 2315 C C . LEU B 1 134 ? 5.309 -7.125 8.32 1 95.69 134 LEU B C 1
ATOM 2317 O O . LEU B 1 134 ? 4.711 -8.094 7.84 1 95.69 134 LEU B O 1
ATOM 2321 N N . LEU B 1 135 ? 5.281 -5.91 7.738 1 95.12 135 LEU B N 1
ATOM 2322 C CA . LEU B 1 135 ? 4.5 -5.645 6.535 1 95.12 135 LEU B CA 1
ATOM 2323 C C . LEU B 1 135 ? 4.957 -6.531 5.383 1 95.12 135 LEU B C 1
ATOM 2325 O O . LEU B 1 135 ? 4.129 -7.086 4.656 1 95.12 135 LEU B O 1
ATOM 2329 N N . LEU B 1 136 ? 6.254 -6.742 5.273 1 89.25 136 LEU B N 1
ATOM 2330 C CA . LEU B 1 136 ? 6.832 -7.473 4.152 1 89.25 136 LEU B CA 1
ATOM 2331 C C . LEU B 1 136 ? 6.758 -8.977 4.387 1 89.25 136 LEU B C 1
ATOM 2333 O O . LEU B 1 136 ? 6.496 -9.742 3.455 1 89.25 136 LEU B O 1
ATOM 2337 N N . GLU B 1 137 ? 6.871 -9.438 5.656 1 89.81 137 GLU B N 1
ATOM 2338 C CA . GLU B 1 137 ? 7.117 -10.852 5.914 1 89.81 137 GLU B CA 1
ATOM 2339 C C . GLU B 1 137 ? 5.918 -11.508 6.59 1 89.81 137 GLU B C 1
ATOM 2341 O O . GLU B 1 137 ? 5.691 -12.711 6.438 1 89.81 137 GLU B O 1
ATOM 2346 N N . HIS B 1 138 ? 5.234 -10.773 7.367 1 93.12 138 HIS B N 1
ATOM 2347 C CA . HIS B 1 138 ? 4.102 -11.273 8.141 1 93.12 138 HIS B CA 1
ATOM 2348 C C . HIS B 1 138 ? 2.961 -10.258 8.156 1 93.12 138 HIS B C 1
ATOM 2350 O O . HIS B 1 138 ? 2.605 -9.742 9.219 1 93.12 138 HIS B O 1
ATOM 2356 N N . TYR B 1 139 ? 2.283 -10.125 7.031 1 94.5 139 TYR B N 1
ATOM 2357 C CA . TYR B 1 139 ? 1.323 -9.039 6.867 1 94.5 139 TYR B CA 1
ATOM 2358 C C . TYR B 1 139 ? 0.161 -9.188 7.844 1 94.5 139 TYR B C 1
ATOM 2360 O O . TYR B 1 139 ? -0.341 -8.195 8.375 1 94.5 139 TYR B O 1
ATOM 2368 N N . GLU B 1 140 ? -0.333 -10.391 8.055 1 95 140 GLU B N 1
ATOM 2369 C CA . GLU B 1 140 ? -1.475 -10.562 8.945 1 95 140 GLU B CA 1
ATOM 2370 C C . GLU B 1 140 ? -1.155 -10.062 10.352 1 95 140 GLU B C 1
ATOM 2372 O O . GLU B 1 140 ? -1.999 -9.438 11 1 95 140 GLU B O 1
ATOM 2377 N N . ASP B 1 141 ? 0.045 -10.359 10.766 1 96.19 141 ASP B N 1
ATOM 2378 C CA . ASP B 1 141 ? 0.472 -9.852 12.062 1 96.19 141 ASP B CA 1
ATOM 2379 C C . ASP B 1 141 ? 0.58 -8.328 12.047 1 96.19 141 ASP B C 1
ATOM 2381 O O . ASP B 1 141 ? 0.205 -7.668 13.023 1 96.19 141 ASP B O 1
ATOM 2385 N N . TYR B 1 142 ? 1.149 -7.836 10.992 1 97.31 142 TYR B N 1
ATOM 2386 C CA . TYR B 1 142 ? 1.217 -6.387 10.836 1 97.31 142 TYR B CA 1
ATOM 2387 C C . TYR B 1 142 ? -0.169 -5.762 10.938 1 97.31 142 TYR B C 1
ATOM 2389 O O . TYR B 1 142 ? -0.382 -4.832 11.719 1 97.31 142 TYR B O 1
ATOM 2397 N N . ALA B 1 143 ? -1.089 -6.246 10.148 1 96.88 143 ALA B N 1
ATOM 2398 C CA . ALA B 1 143 ? -2.443 -5.703 10.078 1 96.88 143 ALA B CA 1
ATOM 2399 C C . ALA B 1 143 ? -3.139 -5.77 11.43 1 96.88 143 ALA B C 1
ATOM 2401 O O . ALA B 1 143 ? -3.789 -4.812 11.852 1 96.88 143 ALA B O 1
ATOM 2402 N N . LYS B 1 144 ? -2.98 -6.895 12.102 1 97.12 144 LYS B N 1
ATOM 2403 C CA . LYS B 1 144 ? -3.584 -7.062 13.422 1 97.12 144 LYS B CA 1
ATOM 2404 C C . LYS B 1 144 ? -3.051 -6.027 14.406 1 97.12 144 LYS B C 1
ATOM 2406 O O . LYS B 1 144 ? -3.82 -5.414 15.141 1 97.12 144 LYS B O 1
ATOM 2411 N N . ARG B 1 145 ? -1.807 -5.855 14.406 1 97.56 145 ARG B N 1
ATOM 2412 C CA . ARG B 1 145 ? -1.183 -4.91 15.32 1 97.56 145 ARG B CA 1
ATOM 2413 C C . ARG B 1 145 ? -1.573 -3.475 14.984 1 97.56 145 ARG B C 1
ATOM 2415 O O . ARG B 1 145 ? -1.89 -2.684 15.875 1 97.56 145 ARG B O 1
ATOM 2422 N N . ALA B 1 146 ? -1.463 -3.141 13.703 1 98.38 146 ALA B N 1
ATOM 2423 C CA . ALA B 1 146 ? -1.856 -1.804 13.258 1 98.38 146 ALA B CA 1
ATOM 2424 C C . ALA B 1 146 ? -3.309 -1.511 13.625 1 98.38 146 ALA B C 1
ATOM 2426 O O . ALA B 1 146 ? -3.629 -0.416 14.094 1 98.38 146 ALA B O 1
ATOM 2427 N N . LYS B 1 147 ? -4.156 -2.502 13.445 1 97.19 147 LYS B N 1
ATOM 2428 C CA . LYS B 1 147 ? -5.566 -2.369 13.797 1 97.19 147 LYS B CA 1
ATOM 2429 C C . LYS B 1 147 ? -5.738 -2.188 15.305 1 97.19 147 LYS B C 1
ATOM 2431 O O . LYS B 1 147 ? -6.555 -1.378 15.742 1 97.19 147 LYS B O 1
ATOM 2436 N N . LEU B 1 148 ? -4.996 -2.969 16.047 1 96.5 148 LEU B N 1
ATOM 2437 C CA . LEU B 1 148 ? -5.051 -2.859 17.5 1 96.5 148 LEU B CA 1
ATOM 2438 C C . LEU B 1 148 ? -4.637 -1.464 17.953 1 96.5 148 LEU B C 1
ATOM 2440 O O . LEU B 1 148 ? -5.324 -0.841 18.766 1 96.5 148 LEU B O 1
ATOM 2444 N N . TYR B 1 149 ? -3.52 -0.958 17.422 1 96.5 149 TYR B N 1
ATOM 2445 C CA . TYR B 1 149 ? -3.084 0.401 17.734 1 96.5 149 TYR B CA 1
ATOM 2446 C C . TYR B 1 149 ? -4.176 1.411 17.406 1 96.5 149 TYR B C 1
ATOM 2448 O O . TYR B 1 149 ? -4.461 2.309 18.203 1 96.5 149 TYR B O 1
ATOM 2456 N N . THR B 1 150 ? -4.758 1.24 16.203 1 97.5 150 THR B N 1
ATOM 2457 C CA . THR B 1 150 ? -5.793 2.156 15.742 1 97.5 150 THR B CA 1
ATOM 2458 C C . THR B 1 150 ? -6.984 2.152 16.688 1 97.5 150 THR B C 1
ATOM 2460 O O . THR B 1 150 ? -7.492 3.213 17.062 1 97.5 150 THR B O 1
ATOM 2463 N N . SER B 1 151 ? -7.371 0.992 17.188 1 95.88 151 SER B N 1
ATOM 2464 C CA . SER B 1 151 ? -8.547 0.862 18.047 1 95.88 151 SER B CA 1
ATOM 2465 C C . SER B 1 151 ? -8.281 1.45 19.422 1 95.88 151 SER B C 1
ATOM 2467 O O . SER B 1 151 ? -9.203 1.938 20.078 1 95.88 151 SER B O 1
ATOM 2469 N N . ILE B 1 152 ? -7.082 1.508 19.812 1 95.56 152 ILE B N 1
ATOM 2470 C CA . ILE B 1 152 ? -6.742 1.963 21.156 1 95.56 152 ILE B CA 1
ATOM 2471 C C . ILE B 1 152 ? -6.398 3.449 21.125 1 95.56 152 ILE B C 1
ATOM 2473 O O . ILE B 1 152 ? -6.832 4.211 21.984 1 95.56 152 ILE B O 1
ATOM 2477 N N . GLN B 1 153 ? -5.668 3.828 20.062 1 95.5 153 GLN B N 1
ATOM 2478 C CA . GLN B 1 153 ? -5.051 5.148 20.094 1 95.5 153 GLN B CA 1
ATOM 2479 C C . GLN B 1 153 ? -5.863 6.152 19.266 1 95.5 153 GLN B C 1
ATOM 2481 O O . GLN B 1 153 ? -5.746 7.363 19.469 1 95.5 153 GLN B O 1
ATOM 2486 N N . ALA B 1 154 ? -6.66 5.668 18.297 1 95.06 154 ALA B N 1
ATOM 2487 C CA . ALA B 1 154 ? -7.16 6.598 17.281 1 95.06 154 ALA B CA 1
ATOM 2488 C C . ALA B 1 154 ? -8.68 6.691 17.328 1 95.06 154 ALA B C 1
ATOM 2490 O O . ALA B 1 154 ? -9.305 7.223 16.406 1 95.06 154 ALA B O 1
ATOM 2491 N N . THR B 1 155 ? -9.461 5.906 18.125 1 85.62 155 THR B N 1
ATOM 2492 C CA . THR B 1 155 ? -10.922 5.914 18.141 1 85.62 155 THR B CA 1
ATOM 2493 C C . THR B 1 155 ? -11.445 7.023 19.047 1 85.62 155 THR B C 1
ATOM 2495 O O . THR B 1 155 ? -12.594 7.449 18.906 1 85.62 155 THR B O 1
ATOM 2498 N N . SER B 1 156 ? -10.758 7.426 20.016 1 61.41 156 SER B N 1
ATOM 2499 C CA . SER B 1 156 ? -11.336 8.32 21.016 1 61.41 156 SER B CA 1
ATOM 2500 C C . SER B 1 156 ? -11.641 9.695 20.422 1 61.41 156 SER B C 1
ATOM 2502 O O . SER B 1 156 ? -12.492 10.422 20.938 1 61.41 156 SER B O 1
ATOM 2504 N N . GLY B 1 157 ? -10.906 10.234 19.484 1 52.53 157 GLY B N 1
ATOM 2505 C CA . GLY B 1 157 ? -11 11.672 19.281 1 52.53 157 GLY B CA 1
ATOM 2506 C C . GLY B 1 157 ? -12.195 12.078 18.438 1 52.53 157 GLY B C 1
ATOM 2507 O O . GLY B 1 157 ? -12.281 13.227 17.984 1 52.53 157 GLY B O 1
ATOM 2508 N N . LYS B 1 158 ? -13.031 11.164 17.953 1 47.47 158 LYS B N 1
ATOM 2509 C CA . LYS B 1 158 ? -14.164 11.664 17.188 1 47.47 158 LYS B CA 1
ATOM 2510 C C . LYS B 1 158 ? -14.82 12.852 17.875 1 47.47 158 LYS B C 1
ATOM 2512 O O . LYS B 1 158 ? -15.875 13.328 17.453 1 47.47 158 LYS B O 1
ATOM 2517 N N . ALA B 1 159 ? -14.75 13.125 19.172 1 40.34 159 ALA B N 1
ATOM 2518 C CA . ALA B 1 159 ? -15.742 14.055 19.688 1 40.34 159 ALA B CA 1
ATOM 2519 C C . ALA B 1 159 ? -15.773 15.344 18.875 1 40.34 159 ALA B C 1
ATOM 2521 O O . ALA B 1 159 ? -16.234 16.391 19.344 1 40.34 159 ALA B O 1
ATOM 2522 N N . VAL B 1 160 ? -15.141 15.492 17.781 1 36.19 160 VAL B N 1
ATOM 2523 C CA . VAL B 1 160 ? -15.539 16.828 17.344 1 36.19 160 VAL B CA 1
ATOM 2524 C C . VAL B 1 160 ? -17.062 16.875 17.156 1 36.19 160 VAL B C 1
ATOM 2526 O O . VAL B 1 160 ? -17.609 16.156 16.328 1 36.19 160 VAL B O 1
ATOM 2529 N N . SER B 1 161 ? -17.828 17.141 18.203 1 29.39 161 SER B N 1
ATOM 2530 C CA . SER B 1 161 ? -19.188 17.656 18.281 1 29.39 161 SER B CA 1
ATOM 2531 C C . SER B 1 161 ? -19.5 18.609 17.141 1 29.39 161 SER B C 1
ATOM 2533 O O . SER B 1 161 ? -18.625 19.391 16.719 1 29.39 161 SER B O 1
#

InterPro domains:
  IPR000608 Ubiquitin-conjugating (UBC), catalytic core domain [PF00179] (13-149)
  IPR000608 Ubiquitin-conjugating (UBC), catalytic core domain [PS50127] (9-155)
  IPR016135 Ubiquitin-conjugating enzyme/RWD-like [G3DSA:3.10.110.10] (1-156)
  IPR016135 Ubiquitin-conjugating enzyme/RWD-like [SSF54495] (3-153)
  IPR023313 Ubiquitin-conjugating enzyme, active site [PS00183] (82-97)
  IPR050113 Ubiquitin-conjugating enzyme E2-like [PTHR24067] (9-146)